Protein AF-A0A7S0MQK5-F1 (afdb_monomer_lite)

Structure (mmCIF, N/CA/C/O backbone):
data_AF-A0A7S0MQK5-F1
#
_entry.id   AF-A0A7S0MQK5-F1
#
loop_
_atom_site.group_PDB
_atom_site.id
_atom_site.type_symbol
_atom_site.label_atom_id
_atom_site.label_alt_id
_atom_site.label_comp_id
_atom_site.label_asym_id
_atom_site.label_entity_id
_atom_site.label_seq_id
_atom_site.pdbx_PDB_ins_code
_atom_site.Cartn_x
_atom_site.Cartn_y
_atom_site.Cartn_z
_atom_site.occupancy
_atom_site.B_iso_or_equiv
_atom_site.auth_seq_id
_atom_site.auth_comp_id
_atom_site.auth_asym_id
_atom_site.auth_atom_id
_atom_site.pdbx_PDB_model_num
ATOM 1 N N . SER A 1 1 ? 28.964 -24.225 57.075 1.00 46.66 1 SER A N 1
ATOM 2 C CA . SER A 1 1 ? 28.248 -25.167 56.198 1.00 46.66 1 SER A CA 1
ATOM 3 C C . SER A 1 1 ? 26.760 -24.890 56.214 1.00 46.66 1 SER A C 1
ATOM 5 O O . SER A 1 1 ? 26.153 -25.076 57.257 1.00 46.66 1 SER A O 1
ATOM 7 N N . LYS A 1 2 ? 26.201 -24.415 55.094 1.00 41.41 2 LYS A N 1
ATOM 8 C CA . LYS A 1 2 ? 24.784 -24.536 54.704 1.00 41.41 2 LYS A CA 1
ATOM 9 C C . LYS A 1 2 ? 24.741 -24.440 53.175 1.00 41.41 2 LYS A C 1
ATOM 11 O O . LYS A 1 2 ? 25.172 -23.437 52.610 1.00 41.41 2 LYS A O 1
ATOM 16 N N . GLU A 1 3 ? 24.344 -25.536 52.544 1.00 40.69 3 GLU A N 1
ATOM 17 C CA . GLU A 1 3 ? 24.319 -25.756 51.097 1.00 40.69 3 GLU A CA 1
ATOM 18 C C . GLU A 1 3 ? 23.084 -25.115 50.445 1.00 40.69 3 GLU A C 1
ATOM 20 O O . GLU A 1 3 ? 22.034 -24.975 51.072 1.00 40.69 3 GLU A O 1
ATOM 25 N N . ARG A 1 4 ? 23.220 -24.734 49.169 1.00 43.34 4 ARG A N 1
ATOM 26 C CA . ARG A 1 4 ? 22.110 -24.401 48.259 1.00 43.34 4 ARG A CA 1
ATOM 27 C C . ARG A 1 4 ? 21.705 -25.659 47.481 1.00 43.34 4 ARG A C 1
ATOM 29 O O . ARG A 1 4 ? 22.613 -26.405 47.116 1.00 43.34 4 ARG A O 1
ATOM 36 N N . PRO A 1 5 ? 20.441 -25.816 47.056 1.00 49.19 5 PRO A N 1
ATOM 37 C CA . PRO A 1 5 ? 20.113 -26.691 45.940 1.00 49.19 5 PRO A CA 1
ATOM 38 C C . PRO A 1 5 ? 19.960 -25.926 44.611 1.00 49.19 5 PRO A C 1
ATOM 40 O O . PRO A 1 5 ? 19.501 -24.782 44.570 1.00 49.19 5 PRO A O 1
ATOM 43 N N . LYS A 1 6 ? 20.385 -26.600 43.533 1.00 43.59 6 LYS A N 1
ATOM 44 C CA . LYS A 1 6 ? 20.154 -26.308 42.104 1.00 43.59 6 LYS A CA 1
ATOM 45 C C . LYS A 1 6 ? 18.815 -26.922 41.642 1.00 43.59 6 LYS A C 1
ATOM 47 O O . LYS A 1 6 ? 18.284 -27.784 42.332 1.00 43.59 6 LYS A O 1
ATOM 52 N N . GLY A 1 7 ? 18.289 -26.438 40.512 1.00 42.03 7 GLY A N 1
ATOM 53 C CA . GLY A 1 7 ? 16.926 -26.692 40.015 1.00 42.03 7 GLY A CA 1
ATOM 54 C C . GLY A 1 7 ? 16.725 -27.855 39.035 1.00 42.03 7 GLY A C 1
ATOM 55 O O . GLY A 1 7 ? 17.621 -28.667 38.865 1.00 42.03 7 GLY A O 1
ATOM 56 N N . ASP A 1 8 ? 15.520 -27.874 38.449 1.00 34.38 8 ASP A N 1
ATOM 57 C CA . ASP A 1 8 ? 14.980 -28.559 37.246 1.00 34.38 8 ASP A CA 1
ATOM 58 C C . ASP A 1 8 ? 13.451 -28.267 37.267 1.00 34.38 8 ASP A C 1
ATOM 60 O O . ASP A 1 8 ? 12.915 -28.002 38.340 1.00 34.38 8 ASP A O 1
ATOM 64 N N . GLY A 1 9 ? 12.615 -28.211 36.227 1.00 33.03 9 GLY A N 1
ATOM 65 C CA . GLY A 1 9 ? 12.637 -28.611 34.823 1.00 33.03 9 GLY A CA 1
ATOM 66 C C . GLY A 1 9 ? 11.177 -28.953 34.428 1.00 33.03 9 GLY A C 1
ATOM 67 O O . GLY A 1 9 ? 10.468 -29.564 35.217 1.00 33.03 9 GLY A O 1
ATOM 68 N N . GLY A 1 10 ? 10.715 -28.542 33.238 1.00 33.75 10 GLY A N 1
ATOM 69 C CA . GLY A 1 10 ? 9.629 -29.201 32.480 1.00 33.75 10 GLY A CA 1
ATOM 70 C C . GLY A 1 10 ? 8.169 -29.087 32.961 1.00 33.75 10 GLY A C 1
ATOM 71 O O . GLY A 1 10 ? 7.669 -29.953 33.667 1.00 33.75 10 GLY A O 1
ATOM 72 N N . GLY A 1 11 ? 7.426 -28.107 32.435 1.00 32.97 11 GLY A N 1
ATOM 73 C CA . GLY A 1 11 ? 5.955 -28.063 32.468 1.00 32.97 11 GLY A CA 1
ATOM 74 C C . GLY A 1 11 ? 5.340 -28.375 31.101 1.00 32.97 11 GLY A C 1
ATOM 75 O O . GLY A 1 11 ? 4.683 -27.520 30.516 1.00 32.97 11 GLY A O 1
ATOM 76 N N . GLY A 1 12 ? 5.607 -29.565 30.555 1.00 34.47 12 GLY A N 1
ATOM 77 C CA . GLY A 1 12 ? 4.928 -30.079 29.363 1.00 34.47 12 GLY A CA 1
ATOM 78 C C . GLY A 1 12 ? 3.585 -30.690 29.758 1.00 34.47 12 GLY A C 1
ATOM 79 O O . GLY A 1 12 ? 3.540 -31.807 30.266 1.00 34.47 12 GLY A O 1
ATOM 80 N N . GLY A 1 13 ? 2.499 -29.943 29.566 1.00 37.59 13 GLY A N 1
ATOM 81 C CA . GLY A 1 13 ? 1.138 -30.441 29.757 1.00 37.59 13 GLY A CA 1
ATOM 82 C C . GLY A 1 13 ? 0.794 -31.482 28.694 1.00 37.59 13 GLY A C 1
ATOM 83 O O . GLY A 1 13 ? 0.662 -31.156 27.518 1.00 37.59 13 GLY A O 1
ATOM 84 N N . LEU A 1 14 ? 0.683 -32.731 29.136 1.00 44.59 14 LEU A N 1
ATOM 85 C CA . LEU A 1 14 ? 0.258 -33.906 28.382 1.00 44.59 14 LEU A CA 1
ATOM 86 C C . LEU A 1 14 ? -1.119 -33.686 27.731 1.00 44.59 14 LEU A C 1
ATOM 88 O O . LEU A 1 14 ? -2.109 -33.474 28.431 1.00 44.59 14 LEU A O 1
ATOM 92 N N . LEU A 1 15 ? -1.195 -33.817 26.404 1.00 47.53 15 LEU A N 1
ATOM 93 C CA . LEU A 1 15 ? -2.442 -34.208 25.744 1.00 47.53 15 LEU A CA 1
ATOM 94 C C . LEU A 1 15 ? -2.774 -35.627 26.215 1.00 47.53 15 LEU A C 1
ATOM 96 O O . LEU A 1 15 ? -1.922 -36.516 26.184 1.00 47.53 15 LEU A O 1
ATOM 100 N N . THR A 1 16 ? -3.988 -35.830 26.715 1.00 59.47 16 THR A N 1
ATOM 101 C CA . THR A 1 16 ? -4.416 -37.127 27.240 1.00 59.47 16 THR A CA 1
ATOM 102 C C . THR A 1 16 ? -4.505 -38.155 26.109 1.00 59.47 16 THR A C 1
ATOM 104 O O . THR A 1 16 ? -4.850 -37.818 24.976 1.00 59.47 16 THR A O 1
ATOM 107 N N . GLU A 1 17 ? -4.236 -39.432 26.405 1.00 49.12 17 GLU A N 1
ATOM 108 C CA . GLU A 1 17 ? -4.332 -40.536 25.428 1.00 49.12 17 GLU A CA 1
ATOM 109 C C . GLU A 1 17 ? -5.699 -40.612 24.718 1.00 49.12 17 GLU A C 1
ATOM 111 O O . GLU A 1 17 ? -5.798 -41.136 23.610 1.00 49.12 17 GLU A O 1
ATOM 116 N N . ALA A 1 18 ? -6.750 -40.048 25.323 1.00 49.47 18 ALA A N 1
ATOM 117 C CA . ALA A 1 18 ? -8.073 -39.927 24.721 1.00 49.47 18 ALA A CA 1
ATOM 118 C C . ALA A 1 18 ? -8.103 -38.959 23.520 1.00 49.47 18 ALA A C 1
ATOM 120 O O . ALA A 1 18 ? -8.745 -39.265 22.521 1.00 49.47 18 ALA A O 1
ATOM 121 N N . MET A 1 19 ? -7.367 -37.842 23.571 1.00 49.94 19 MET A N 1
ATOM 122 C CA . ME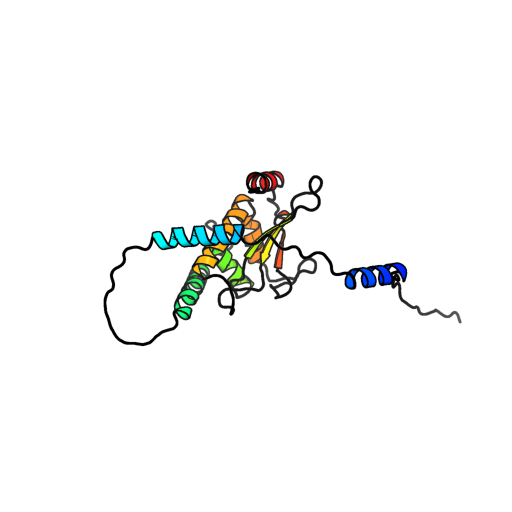T A 1 19 ? -7.279 -36.873 22.466 1.00 49.94 19 MET A CA 1
ATOM 123 C C . MET A 1 19 ? -6.434 -37.398 21.299 1.00 49.94 19 MET A C 1
ATOM 125 O O . MET A 1 19 ? -6.776 -37.173 20.142 1.00 49.94 19 MET A O 1
ATOM 129 N N . LEU A 1 20 ? -5.366 -38.150 21.588 1.00 50.84 20 LEU A N 1
ATOM 130 C CA . LEU A 1 20 ? -4.533 -38.775 20.553 1.00 50.84 20 LEU A CA 1
ATOM 131 C C . LEU A 1 20 ? -5.278 -39.882 19.794 1.00 50.84 20 LEU A C 1
ATOM 133 O O . LEU A 1 20 ? -5.103 -40.008 18.584 1.00 50.84 20 LEU A O 1
ATOM 137 N N . LYS A 1 21 ? -6.159 -40.634 20.468 1.00 53.31 21 LYS A N 1
ATOM 138 C CA . LYS A 1 21 ? -7.042 -41.602 19.797 1.00 53.31 21 LYS A CA 1
ATOM 139 C C . LYS A 1 21 ? -8.111 -40.936 18.932 1.00 53.31 21 LYS A C 1
ATOM 141 O O . LYS A 1 21 ? -8.408 -41.459 17.867 1.00 53.31 21 LYS A O 1
ATOM 146 N N . GLN A 1 22 ? -8.636 -39.785 19.350 1.00 50.91 22 GLN A N 1
ATOM 147 C CA . GLN A 1 22 ? -9.683 -39.074 18.614 1.00 50.91 22 GLN A CA 1
ATOM 148 C C . GLN A 1 22 ? -9.160 -38.481 17.293 1.00 50.91 22 GLN A C 1
ATOM 150 O O . GLN A 1 22 ? -9.813 -38.610 16.263 1.00 50.91 22 GLN A O 1
ATOM 155 N N . ILE A 1 23 ? -7.932 -37.948 17.292 1.00 52.28 23 ILE A N 1
ATOM 156 C CA . ILE A 1 23 ? -7.267 -37.441 16.077 1.00 52.28 23 ILE A CA 1
ATOM 157 C C . ILE A 1 23 ? -6.925 -38.591 15.110 1.00 52.28 23 ILE A C 1
ATOM 159 O O . ILE A 1 23 ? -7.125 -38.471 13.905 1.00 52.28 23 ILE A O 1
ATOM 163 N N . GLN A 1 24 ? -6.479 -39.742 15.626 1.00 51.97 24 GLN A N 1
ATOM 164 C CA . GLN A 1 24 ? -6.177 -40.914 14.791 1.00 51.97 24 GLN A CA 1
ATOM 165 C C . GLN A 1 24 ? -7.430 -41.610 14.224 1.00 51.97 24 GLN A C 1
ATOM 167 O O . GLN A 1 24 ? -7.336 -42.295 13.204 1.00 51.97 24 GLN A O 1
ATOM 172 N N . GLU A 1 25 ? -8.601 -41.450 14.850 1.00 48.50 25 GLU A N 1
ATOM 173 C CA . GLU A 1 25 ? -9.881 -41.932 14.307 1.00 48.50 25 GLU A CA 1
ATOM 174 C C . GLU A 1 25 ? -10.467 -40.990 13.242 1.00 48.50 25 GLU A C 1
ATOM 176 O O . GLU A 1 25 ? -11.032 -41.478 12.261 1.00 48.50 25 GLU A O 1
ATOM 181 N N . GLU A 1 26 ? -10.273 -39.673 13.37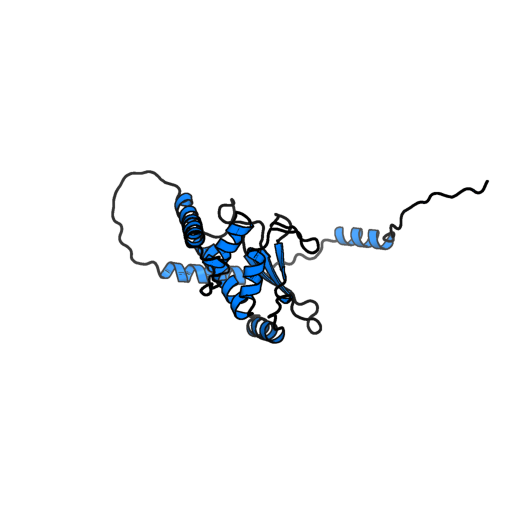1 1.00 47.25 26 GLU A N 1
ATOM 182 C CA . GLU A 1 26 ? -10.694 -38.685 12.364 1.00 47.25 26 GLU A CA 1
ATOM 183 C C . GLU A 1 26 ? -9.853 -38.751 11.077 1.00 47.25 26 GLU A C 1
ATOM 185 O O . GLU A 1 26 ? -10.400 -38.619 9.984 1.00 47.25 26 GLU A O 1
ATOM 190 N N . GLU A 1 27 ? -8.554 -39.059 11.159 1.00 50.03 27 GLU A N 1
ATOM 191 C CA . GLU A 1 27 ? -7.708 -39.244 9.965 1.00 50.03 27 GLU A CA 1
ATOM 192 C C . GLU A 1 27 ? -7.996 -40.553 9.205 1.00 50.03 27 GLU A C 1
ATOM 194 O O . GLU A 1 27 ? -7.655 -40.686 8.027 1.00 50.03 27 GLU A O 1
ATOM 199 N N . ARG A 1 28 ? -8.645 -41.530 9.852 1.00 44.34 28 ARG A N 1
ATOM 200 C CA . ARG A 1 28 ? -8.942 -42.842 9.255 1.00 44.34 28 ARG A CA 1
ATOM 201 C C . ARG A 1 28 ? -10.304 -42.895 8.553 1.00 44.34 28 ARG A C 1
ATOM 203 O O . ARG A 1 28 ? -10.487 -43.724 7.662 1.00 44.34 28 ARG A O 1
ATOM 210 N N . ASN A 1 29 ? -11.230 -42.006 8.907 1.00 45.88 29 ASN A N 1
ATOM 211 C CA . ASN A 1 29 ? -12.543 -41.881 8.275 1.00 45.88 29 ASN A CA 1
ATOM 212 C C . ASN A 1 29 ? -12.611 -40.564 7.496 1.00 45.88 29 ASN A C 1
ATOM 214 O O . ASN A 1 29 ? -13.093 -39.563 8.014 1.00 45.88 29 ASN A O 1
ATOM 218 N N . GLY A 1 30 ? -12.100 -40.594 6.259 1.00 46.09 30 GLY A N 1
ATOM 219 C CA . GLY A 1 30 ? -11.975 -39.454 5.345 1.00 46.09 30 GLY A CA 1
ATOM 220 C C . GLY A 1 30 ? -13.050 -38.375 5.507 1.00 46.09 30 GLY A C 1
ATOM 221 O O . GLY A 1 30 ? -14.239 -38.626 5.304 1.00 46.09 30 GLY A O 1
ATOM 222 N N . GLY A 1 31 ? -12.595 -37.173 5.871 1.00 37.00 31 GLY A N 1
ATOM 223 C CA . GLY A 1 31 ? -13.428 -35.982 5.994 1.00 37.00 31 GLY A CA 1
ATOM 224 C C . GLY A 1 31 ? -14.114 -35.594 4.675 1.00 37.00 31 GLY A C 1
ATOM 225 O O . GLY A 1 31 ? -13.697 -36.028 3.597 1.00 37.00 31 GLY A O 1
ATOM 226 N N . PRO A 1 32 ? -15.186 -34.787 4.747 1.00 33.50 32 PRO A N 1
ATOM 227 C CA . PRO A 1 32 ? -16.053 -34.526 3.610 1.00 33.50 32 PRO A CA 1
ATOM 228 C C . PRO A 1 32 ? -15.330 -33.699 2.545 1.00 33.50 32 PRO A C 1
ATOM 230 O O . PRO A 1 32 ? -14.803 -32.620 2.815 1.00 33.50 32 PRO A O 1
ATOM 233 N N . VAL A 1 33 ? -15.352 -34.211 1.315 1.00 38.66 33 VAL A N 1
ATOM 234 C CA . VAL A 1 33 ? -15.006 -33.475 0.099 1.00 38.66 33 VAL A CA 1
ATOM 235 C C . VAL A 1 33 ? -16.015 -32.335 -0.059 1.00 38.66 33 VAL A C 1
ATOM 237 O O . VAL A 1 33 ? -17.203 -32.581 -0.259 1.00 38.66 33 VAL A O 1
ATOM 240 N N . VAL A 1 34 ? -15.555 -31.089 0.058 1.00 37.72 34 VAL A N 1
ATOM 241 C CA . VAL A 1 34 ? -16.344 -29.902 -0.290 1.00 37.72 34 VAL A CA 1
ATOM 242 C C . VAL A 1 34 ? -16.007 -29.544 -1.736 1.00 37.72 34 VAL A C 1
ATOM 244 O O . VAL A 1 34 ? -15.096 -28.766 -2.001 1.00 37.72 34 VAL A O 1
ATOM 247 N N . GLU A 1 35 ? -16.712 -30.168 -2.677 1.00 40.69 35 GLU A N 1
ATOM 248 C CA . GLU A 1 35 ? -16.786 -29.712 -4.067 1.00 40.69 35 G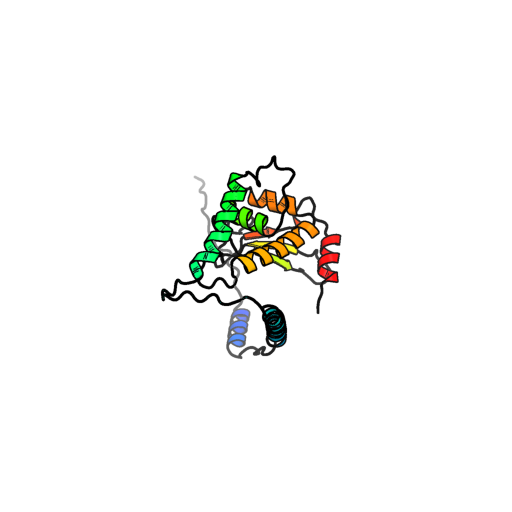LU A CA 1
ATOM 249 C C . GLU A 1 35 ? -17.887 -28.650 -4.190 1.00 40.69 35 GLU A C 1
ATOM 251 O O . GLU A 1 35 ? -19.014 -28.863 -3.740 1.00 40.69 35 GLU A O 1
ATOM 256 N N . GLY A 1 36 ? -17.566 -27.520 -4.825 1.00 41.59 36 GLY A N 1
ATOM 257 C CA . GLY A 1 36 ? -18.555 -26.546 -5.300 1.00 41.59 36 GLY A CA 1
ATOM 258 C C . GLY A 1 36 ? -18.380 -25.137 -4.736 1.00 41.59 36 GLY A C 1
ATOM 259 O O . GLY A 1 36 ? -19.104 -24.731 -3.831 1.00 41.59 36 GLY A O 1
ATOM 260 N N . GLY A 1 37 ? -17.450 -24.364 -5.302 1.00 38.47 37 GLY A N 1
ATOM 261 C CA . GLY A 1 37 ? -17.270 -22.954 -4.938 1.00 38.47 37 GLY A CA 1
ATOM 262 C C . GLY A 1 37 ? -16.445 -22.108 -5.909 1.00 38.47 37 GLY A C 1
ATOM 263 O O . GLY A 1 37 ? -15.971 -21.060 -5.494 1.00 38.47 37 GLY A O 1
ATOM 264 N N . ASP A 1 38 ? -16.253 -22.537 -7.162 1.00 54.12 38 ASP A N 1
ATOM 265 C CA . ASP A 1 38 ? -15.269 -21.902 -8.063 1.00 54.12 38 ASP A CA 1
ATOM 266 C C . ASP A 1 38 ? -15.867 -21.406 -9.400 1.00 54.12 38 ASP A C 1
ATOM 268 O O . ASP A 1 38 ? -15.390 -20.443 -9.990 1.00 54.12 38 ASP A O 1
ATOM 272 N N . GLU A 1 39 ? -16.988 -21.969 -9.862 1.00 45.66 39 GLU A N 1
ATOM 273 C CA . GLU A 1 39 ? -17.486 -21.685 -11.220 1.00 45.66 39 GLU A CA 1
ATOM 274 C C . GLU A 1 39 ? -18.076 -20.275 -11.384 1.00 45.66 39 GLU A C 1
ATOM 276 O O . GLU A 1 39 ? -17.856 -19.639 -12.408 1.00 45.66 39 GLU A O 1
ATOM 281 N N . ARG A 1 40 ? -18.746 -19.714 -10.364 1.00 43.84 40 ARG A N 1
ATOM 282 C CA . ARG A 1 40 ? -19.345 -18.365 -10.472 1.00 43.84 40 ARG A CA 1
ATOM 283 C C . ARG A 1 40 ? -18.321 -17.235 -10.423 1.00 43.84 40 ARG A C 1
ATOM 285 O O . ARG A 1 40 ? -18.520 -16.208 -11.067 1.00 43.84 40 ARG A O 1
ATOM 292 N N . GLN A 1 41 ? -17.243 -17.402 -9.654 1.00 43.34 41 GLN A N 1
ATOM 293 C CA . GLN A 1 41 ? -16.172 -16.403 -9.597 1.00 43.34 41 GLN A CA 1
ATOM 294 C C . GLN A 1 41 ? -15.300 -16.471 -10.856 1.00 43.34 41 GLN A C 1
ATOM 296 O O . GLN A 1 41 ? -14.908 -15.428 -11.379 1.00 43.34 41 GLN A O 1
ATOM 301 N N . GLN A 1 42 ? -15.098 -17.672 -11.408 1.00 47.12 42 GLN A N 1
ATOM 302 C CA . GLN A 1 42 ? -14.442 -17.852 -12.702 1.00 47.12 42 GLN A CA 1
ATOM 303 C C . GLN A 1 42 ? -15.299 -17.342 -13.872 1.00 47.12 42 GLN A C 1
ATOM 305 O O . GLN A 1 42 ? -14.761 -16.681 -14.756 1.00 47.12 42 GLN A O 1
ATOM 310 N N . GLU A 1 43 ? -16.622 -17.543 -13.863 1.00 43.47 43 GLU A N 1
ATOM 311 C CA . GLU A 1 43 ? -17.530 -16.982 -14.879 1.00 43.47 43 GLU A CA 1
ATOM 312 C C . GLU A 1 43 ? -17.576 -15.451 -14.843 1.00 43.47 43 GLU A C 1
ATOM 314 O O . GLU A 1 43 ? -17.591 -14.817 -15.897 1.00 43.47 43 GLU A O 1
ATOM 319 N N . LEU A 1 44 ? -17.554 -14.834 -13.656 1.00 47.06 44 LEU A N 1
ATOM 320 C CA . LEU A 1 44 ? -17.499 -13.374 -13.521 1.00 47.06 44 LEU A CA 1
ATOM 321 C C . LEU A 1 44 ? -16.179 -12.803 -14.054 1.00 47.06 44 LEU A C 1
ATOM 323 O O . LEU A 1 44 ? -16.201 -11.812 -14.786 1.00 47.06 44 LEU A O 1
ATOM 327 N N . ALA A 1 45 ? -15.053 -13.462 -13.764 1.00 47.94 45 ALA A N 1
ATOM 328 C CA . ALA A 1 45 ? -13.748 -13.086 -14.304 1.00 47.94 45 ALA A CA 1
ATOM 329 C C . ALA A 1 45 ? -13.680 -13.273 -15.833 1.00 47.94 45 ALA A C 1
ATOM 331 O O . ALA A 1 45 ? -13.199 -12.393 -16.546 1.00 47.94 45 ALA A O 1
ATOM 332 N N . GLN A 1 46 ? -14.232 -14.367 -16.369 1.00 45.25 46 GLN A N 1
ATOM 333 C CA . GLN A 1 46 ? -14.262 -14.626 -17.815 1.00 45.25 46 GLN A CA 1
ATOM 334 C C . GLN A 1 46 ? -15.222 -13.686 -18.565 1.00 45.25 46 GLN A C 1
ATOM 336 O O . GLN A 1 46 ? -14.880 -13.183 -19.635 1.00 45.25 46 GLN A O 1
ATOM 341 N N . SER A 1 47 ? -16.390 -13.382 -17.990 1.00 43.31 47 SER A N 1
ATOM 342 C CA . SER A 1 47 ? -17.352 -12.409 -18.529 1.00 43.31 47 SER A CA 1
ATOM 343 C C . SER A 1 47 ? -16.782 -10.987 -18.536 1.00 43.31 47 SER A C 1
ATOM 345 O O . SER A 1 47 ? -17.120 -10.201 -19.420 1.00 43.31 47 SER A O 1
ATOM 347 N N . PHE A 1 48 ? -15.944 -10.628 -17.561 1.00 44.12 48 PHE A N 1
ATOM 348 C CA . PHE A 1 48 ? -15.258 -9.337 -17.542 1.00 44.12 48 PHE A CA 1
ATOM 349 C C . PHE A 1 48 ? -14.188 -9.271 -18.647 1.00 44.12 48 PHE A C 1
ATOM 351 O O . PHE A 1 48 ? -14.217 -8.349 -19.460 1.00 44.12 48 PHE A O 1
ATOM 358 N N . MET A 1 49 ? -13.356 -10.312 -18.786 1.00 40.47 49 MET A N 1
ATOM 359 C CA . MET A 1 49 ? -12.325 -10.405 -19.835 1.00 40.47 49 MET A CA 1
ATOM 360 C C . MET A 1 49 ? -12.900 -10.388 -21.264 1.00 40.47 49 MET A C 1
ATOM 362 O O . MET A 1 49 ? -12.326 -9.771 -22.159 1.00 40.47 49 MET A O 1
ATOM 366 N N . GLN A 1 50 ? -14.062 -11.009 -21.499 1.00 43.28 50 GLN A N 1
ATOM 367 C CA . GLN A 1 50 ? -14.713 -10.982 -22.817 1.00 43.28 50 GLN A CA 1
ATOM 368 C C . GLN A 1 50 ? -15.296 -9.611 -23.189 1.00 43.28 50 GLN A C 1
ATOM 370 O O . GLN A 1 50 ? -15.402 -9.307 -24.375 1.00 43.28 50 GLN A O 1
ATOM 375 N N . ARG A 1 51 ? -15.663 -8.774 -22.207 1.00 42.03 51 ARG A N 1
ATOM 376 C CA . ARG A 1 51 ? -16.168 -7.414 -22.468 1.00 42.03 51 ARG A CA 1
ATOM 377 C C . ARG A 1 51 ? -15.047 -6.421 -22.759 1.00 42.03 51 ARG A C 1
ATOM 379 O O . ARG A 1 51 ? -15.273 -5.498 -23.530 1.00 42.03 51 ARG A O 1
ATOM 386 N N . VAL A 1 52 ? -13.862 -6.629 -22.185 1.00 41.91 52 VAL A N 1
ATOM 387 C CA . VAL A 1 52 ? -12.682 -5.778 -22.414 1.00 41.91 52 VAL A CA 1
ATOM 388 C C . VAL A 1 52 ? -12.075 -6.042 -23.797 1.00 41.91 52 VAL A C 1
ATOM 390 O O . VAL A 1 52 ? -11.848 -5.102 -24.548 1.00 41.91 52 VAL A O 1
ATOM 393 N N . ASN A 1 53 ? -11.968 -7.309 -24.216 1.00 41.00 53 ASN A N 1
ATOM 394 C CA . ASN A 1 53 ? -11.477 -7.662 -25.559 1.00 41.00 53 ASN A CA 1
ATOM 395 C C . ASN A 1 53 ? -12.369 -7.166 -26.717 1.00 41.00 53 ASN A C 1
ATOM 397 O O . ASN A 1 53 ? -11.939 -7.178 -27.866 1.00 41.00 53 ASN A O 1
ATOM 401 N N . ALA A 1 54 ? -13.616 -6.764 -26.448 1.00 39.97 54 ALA A N 1
ATOM 402 C CA . ALA A 1 54 ? -14.536 -6.253 -27.465 1.00 39.97 54 ALA A CA 1
ATOM 403 C C . ALA A 1 54 ? -14.369 -4.743 -27.748 1.00 39.97 54 ALA A C 1
ATOM 405 O O . ALA A 1 54 ? -15.091 -4.218 -28.595 1.00 39.97 54 ALA A O 1
ATOM 406 N N . LEU A 1 55 ? -13.457 -4.052 -27.049 1.00 40.81 55 LEU A N 1
ATOM 407 C CA . LEU A 1 55 ? -13.226 -2.607 -27.190 1.00 40.81 55 LEU A CA 1
ATOM 408 C C . LEU A 1 55 ? -11.924 -2.237 -27.928 1.00 40.81 55 LEU A C 1
ATOM 410 O O . LEU A 1 55 ? -11.793 -1.083 -28.322 1.00 40.81 55 LEU A O 1
ATOM 414 N N . ASP A 1 56 ? -11.038 -3.195 -28.222 1.00 39.38 56 ASP A N 1
ATOM 415 C CA . ASP A 1 56 ? -9.772 -2.966 -28.950 1.00 39.38 56 ASP A CA 1
ATOM 416 C C . ASP A 1 56 ? -9.890 -3.280 -30.452 1.00 39.38 56 ASP A C 1
ATOM 418 O O . ASP A 1 56 ? -9.136 -4.065 -31.030 1.00 39.38 56 ASP A O 1
ATOM 422 N N . GLY A 1 57 ? -10.889 -2.682 -31.099 1.00 43.25 57 GLY A N 1
ATOM 423 C CA . GLY A 1 57 ? -11.072 -2.748 -32.546 1.00 43.25 57 GLY A CA 1
ATOM 424 C C . GLY A 1 57 ? -10.803 -1.405 -33.207 1.00 43.25 57 GLY A C 1
ATOM 425 O O . GLY A 1 57 ? -11.764 -0.702 -33.489 1.00 43.25 57 GLY A O 1
ATOM 426 N N . ASP A 1 58 ? -9.527 -1.060 -33.403 1.00 41.56 58 ASP A N 1
ATOM 427 C CA . ASP A 1 58 ? -8.986 -0.340 -34.574 1.00 41.56 58 ASP A CA 1
ATOM 428 C C . ASP A 1 58 ? -7.620 0.270 -34.232 1.00 41.56 58 ASP A C 1
ATOM 430 O O . ASP A 1 58 ? -7.564 1.407 -33.782 1.00 41.56 58 ASP A O 1
ATOM 434 N N . GLU A 1 59 ? -6.516 -0.425 -34.528 1.00 39.22 59 GLU A N 1
ATOM 435 C CA . GLU A 1 59 ? -5.262 0.256 -34.880 1.00 39.22 59 GLU A CA 1
ATOM 436 C C . GLU A 1 59 ? -4.548 -0.485 -36.020 1.00 39.22 59 GLU A C 1
ATOM 438 O O . GLU A 1 59 ? -4.449 -1.712 -36.051 1.00 39.22 59 GLU A O 1
ATOM 443 N N . MET A 1 60 ? -4.136 0.306 -37.013 1.00 40.19 60 MET A N 1
ATOM 444 C CA . MET A 1 60 ? -3.626 -0.096 -38.322 1.00 40.19 60 MET A CA 1
ATOM 445 C C . MET A 1 60 ? -2.289 -0.846 -38.237 1.00 40.19 60 MET A C 1
ATOM 447 O O . MET A 1 60 ? -1.354 -0.390 -37.582 1.00 40.19 60 MET A O 1
ATOM 451 N N . GLU A 1 61 ? -2.164 -1.944 -38.989 1.00 37.50 61 GLU A N 1
ATOM 452 C CA . GLU A 1 61 ? -0.875 -2.590 -39.253 1.00 37.50 61 GLU A CA 1
ATOM 453 C C . GLU A 1 61 ? -0.027 -1.729 -40.206 1.00 37.50 61 GLU A C 1
ATOM 455 O O . GLU A 1 61 ? -0.373 -1.563 -41.378 1.00 37.50 61 GLU A O 1
ATOM 460 N N . GLU A 1 62 ? 1.119 -1.231 -39.732 1.00 36.59 62 GLU A N 1
ATOM 461 C CA . GLU A 1 62 ? 2.240 -0.888 -40.612 1.00 36.59 62 GLU A CA 1
ATOM 462 C C . GLU A 1 62 ? 3.223 -2.062 -40.681 1.00 36.59 62 GLU A C 1
ATOM 464 O O . GLU A 1 62 ? 3.864 -2.458 -39.705 1.00 36.59 62 GLU A O 1
ATOM 469 N N . ASP A 1 63 ? 3.311 -2.617 -41.886 1.00 37.19 63 ASP A N 1
ATOM 470 C CA . ASP A 1 63 ? 4.177 -3.717 -42.280 1.00 37.19 63 ASP A CA 1
ATOM 471 C C . ASP A 1 63 ? 5.633 -3.230 -42.395 1.00 37.19 63 ASP A C 1
ATOM 473 O O . ASP A 1 63 ? 6.001 -2.527 -43.339 1.00 37.19 63 ASP A O 1
ATOM 477 N N . VAL A 1 64 ? 6.486 -3.613 -41.439 1.00 40.81 64 VAL A N 1
ATOM 478 C CA . VAL A 1 64 ? 7.944 -3.585 -41.622 1.00 40.81 64 VAL A CA 1
ATOM 479 C C . VAL A 1 64 ? 8.533 -4.914 -41.165 1.00 40.81 64 VAL A C 1
ATOM 481 O O . VAL A 1 64 ? 8.769 -5.171 -39.983 1.00 40.81 64 VAL A O 1
ATOM 484 N N . GLY A 1 65 ? 8.759 -5.778 -42.152 1.00 34.91 65 GLY A N 1
ATOM 485 C CA . GLY A 1 65 ? 9.349 -7.096 -41.995 1.00 34.91 65 GLY A CA 1
ATOM 486 C C . GLY A 1 65 ? 10.745 -7.109 -41.361 1.00 34.91 65 GLY A C 1
ATOM 487 O O . GLY A 1 65 ? 11.553 -6.197 -41.517 1.00 34.91 65 GLY A O 1
ATOM 488 N N . GLY A 1 66 ? 11.051 -8.227 -40.700 1.00 32.50 66 GLY A N 1
ATOM 489 C CA . GLY A 1 66 ? 12.399 -8.550 -40.228 1.00 32.50 66 GLY A CA 1
ATOM 490 C C . GLY A 1 66 ? 12.388 -9.260 -38.880 1.00 32.50 66 GLY A C 1
ATOM 491 O O . GLY A 1 66 ? 12.426 -8.631 -37.830 1.00 32.50 66 GLY A O 1
ATOM 492 N N . GLY A 1 67 ? 12.323 -10.591 -38.907 1.00 41.91 67 GLY A N 1
ATOM 493 C CA . GLY A 1 67 ? 12.158 -11.426 -37.721 1.00 41.91 67 GLY A CA 1
ATOM 494 C C . GLY A 1 67 ? 13.292 -11.318 -36.699 1.00 41.91 67 GLY A C 1
ATOM 495 O O . GLY A 1 67 ? 14.388 -11.822 -36.920 1.00 41.91 67 GLY A O 1
ATOM 496 N N . VAL A 1 68 ? 12.957 -10.794 -35.521 1.00 33.28 68 VAL A N 1
ATOM 497 C CA . VAL A 1 68 ? 13.524 -11.182 -34.224 1.00 33.28 68 VAL A CA 1
ATOM 498 C C . VAL A 1 68 ? 12.353 -11.200 -33.243 1.00 33.28 68 VAL A C 1
ATOM 500 O O . VAL A 1 68 ? 11.774 -10.158 -32.949 1.00 33.28 68 VAL A O 1
ATOM 503 N N . LYS A 1 69 ? 11.969 -12.378 -32.731 1.00 40.38 69 LYS A N 1
ATOM 504 C CA . LYS A 1 69 ? 10.990 -12.477 -31.635 1.00 40.38 69 LYS A CA 1
ATOM 505 C C . LYS A 1 69 ? 11.666 -12.014 -30.343 1.00 40.38 69 LYS A C 1
ATOM 507 O O . LYS A 1 69 ? 12.142 -12.826 -29.554 1.00 40.38 69 LYS A O 1
ATOM 512 N N . VAL A 1 70 ? 11.765 -10.700 -30.166 1.00 39.62 70 VAL A N 1
ATOM 513 C CA . VAL A 1 70 ? 12.146 -10.086 -28.894 1.00 39.62 70 VAL A CA 1
ATOM 514 C C . VAL A 1 70 ? 11.011 -10.367 -27.918 1.00 39.62 70 VAL A C 1
ATOM 516 O O . VAL A 1 70 ? 9.886 -9.920 -28.114 1.00 39.62 70 VAL A O 1
ATOM 519 N N . SER A 1 71 ? 11.313 -11.167 -26.897 1.00 38.41 71 SER A N 1
ATOM 520 C CA . SER A 1 71 ? 10.435 -11.420 -25.758 1.00 38.41 71 SER A CA 1
ATOM 521 C C . SER A 1 71 ? 9.892 -10.090 -25.231 1.00 38.41 71 SER A C 1
ATOM 523 O O . SER A 1 71 ? 10.650 -9.257 -24.740 1.00 38.41 71 SER A O 1
ATOM 525 N N . THR A 1 72 ? 8.579 -9.890 -25.315 1.00 39.59 72 THR A N 1
ATOM 526 C CA . THR A 1 72 ? 7.853 -8.713 -24.804 1.00 39.59 72 THR A CA 1
ATOM 527 C C . THR A 1 72 ? 7.988 -8.530 -23.287 1.00 39.59 72 THR A C 1
ATOM 529 O O . THR A 1 72 ? 7.593 -7.502 -22.745 1.00 39.59 72 THR A O 1
ATOM 532 N N . ARG A 1 73 ? 8.627 -9.483 -22.597 1.00 41.31 73 ARG A N 1
ATOM 533 C CA . ARG A 1 73 ? 8.837 -9.495 -21.147 1.00 41.31 73 ARG A CA 1
ATOM 534 C C . ARG A 1 73 ? 9.779 -8.408 -20.624 1.00 41.31 73 ARG A C 1
ATOM 536 O O . ARG A 1 73 ? 9.818 -8.185 -19.423 1.00 41.31 73 ARG A O 1
ATOM 543 N N . THR A 1 74 ? 10.536 -7.747 -21.495 1.00 42.88 74 THR A N 1
ATOM 544 C CA . THR A 1 74 ? 11.531 -6.742 -21.095 1.00 42.88 74 THR A CA 1
ATOM 545 C C . THR A 1 74 ? 11.070 -5.299 -21.287 1.00 42.88 74 THR A C 1
ATOM 547 O O . THR A 1 74 ? 11.860 -4.413 -21.021 1.00 42.88 74 THR A O 1
ATOM 550 N N . LYS A 1 75 ? 9.851 -5.014 -21.766 1.00 40.06 75 LYS A N 1
ATOM 551 C CA . LYS A 1 75 ? 9.399 -3.615 -21.936 1.00 40.06 75 LYS A CA 1
ATOM 552 C C . LYS A 1 75 ? 8.638 -3.078 -20.721 1.00 40.06 75 LYS A C 1
ATOM 554 O O . LYS A 1 75 ? 8.890 -1.952 -20.318 1.00 40.06 75 LYS A O 1
ATOM 559 N N . SER A 1 76 ? 7.779 -3.904 -20.123 1.00 51.72 76 SER A N 1
ATOM 560 C CA . SER A 1 76 ? 6.925 -3.521 -18.987 1.00 51.72 76 SER A CA 1
ATOM 561 C C . SER A 1 76 ? 7.762 -3.223 -17.731 1.00 51.72 76 SER A C 1
ATOM 563 O O . SER A 1 76 ? 7.746 -2.098 -17.254 1.00 51.72 76 SER A O 1
ATOM 565 N N . GLN A 1 77 ? 8.693 -4.114 -17.355 1.00 48.09 77 GLN A N 1
ATOM 566 C CA . GLN A 1 77 ? 9.560 -3.927 -16.176 1.00 48.09 77 GLN A CA 1
ATOM 567 C C . GLN A 1 77 ? 10.458 -2.675 -16.216 1.00 48.09 77 GLN A C 1
ATOM 569 O O . GLN A 1 77 ? 10.956 -2.237 -15.178 1.00 48.09 77 GLN A O 1
ATOM 574 N N . TYR A 1 78 ? 10.685 -2.085 -17.393 1.00 55.53 78 TYR A N 1
ATOM 575 C CA . TYR A 1 78 ? 11.421 -0.824 -17.509 1.00 55.53 78 TYR A CA 1
ATOM 576 C C . TYR A 1 78 ? 10.538 0.402 -17.231 1.00 55.53 78 TYR A C 1
ATOM 578 O O . TYR A 1 78 ? 11.092 1.431 -16.861 1.00 55.53 78 TYR A O 1
ATOM 586 N N . SER A 1 79 ? 9.205 0.316 -17.348 1.00 78.56 79 SER A N 1
ATOM 587 C CA . SER A 1 79 ? 8.308 1.465 -17.150 1.00 78.56 79 SER A CA 1
ATOM 588 C C . SER A 1 79 ? 8.146 1.812 -15.668 1.00 78.56 79 SER A C 1
ATOM 590 O O . SER A 1 79 ? 8.405 2.949 -15.278 1.00 78.56 79 SER A O 1
ATOM 592 N N . ILE A 1 80 ? 7.822 0.829 -14.820 1.00 84.62 80 ILE A N 1
ATOM 593 C CA . ILE A 1 80 ? 7.578 1.071 -13.391 1.00 84.62 80 ILE A CA 1
ATOM 594 C C . ILE A 1 80 ? 8.862 1.444 -12.641 1.00 84.62 80 ILE A C 1
ATOM 596 O O . ILE A 1 80 ? 8.846 2.320 -11.780 1.00 84.62 80 ILE A O 1
ATOM 600 N N . ASN A 1 81 ? 9.998 0.832 -12.999 1.00 84.81 81 ASN A N 1
ATOM 601 C CA . ASN A 1 81 ? 11.296 1.177 -12.415 1.00 84.81 81 ASN A CA 1
ATOM 602 C C . ASN A 1 81 ? 11.731 2.592 -12.813 1.00 84.81 81 ASN A C 1
ATOM 604 O O . ASN A 1 81 ? 12.105 3.367 -11.938 1.00 84.81 81 ASN A O 1
ATOM 608 N N . ALA A 1 82 ? 11.642 2.948 -14.101 1.00 86.50 82 ALA A N 1
ATOM 609 C CA . ALA A 1 82 ? 12.004 4.289 -14.560 1.00 86.50 82 ALA A CA 1
ATOM 610 C C . ALA A 1 82 ? 11.124 5.361 -13.905 1.00 86.50 82 ALA A C 1
ATOM 612 O O . ALA A 1 82 ? 11.633 6.373 -13.426 1.00 86.50 82 ALA A O 1
ATOM 613 N N . ARG A 1 83 ? 9.814 5.103 -13.806 1.00 85.81 83 ARG A N 1
ATOM 614 C CA . ARG A 1 83 ? 8.875 6.009 -13.139 1.00 85.81 83 ARG A CA 1
ATOM 615 C C . ARG A 1 83 ? 9.170 6.152 -11.646 1.00 85.81 83 ARG A C 1
ATOM 617 O O . ARG A 1 83 ? 9.120 7.253 -11.104 1.00 85.81 83 ARG A O 1
ATOM 624 N N . ALA A 1 84 ? 9.517 5.053 -10.977 1.00 88.25 84 ALA A N 1
ATOM 625 C CA . ALA A 1 84 ? 9.924 5.083 -9.578 1.00 88.25 84 ALA A CA 1
ATOM 626 C C . ALA A 1 84 ? 11.190 5.923 -9.367 1.00 88.25 84 ALA A C 1
ATOM 628 O O . ALA A 1 84 ? 11.247 6.723 -8.434 1.00 88.25 84 ALA A O 1
ATOM 629 N N . GLU A 1 85 ? 12.196 5.754 -10.227 1.00 88.50 85 GLU A N 1
ATOM 630 C CA . GLU A 1 85 ? 13.443 6.519 -10.177 1.00 88.50 85 GLU A CA 1
ATOM 631 C C . GLU A 1 85 ? 13.209 8.017 -10.399 1.00 88.50 85 GLU A C 1
ATOM 633 O O . GLU A 1 85 ? 13.779 8.824 -9.666 1.00 88.50 85 GLU A O 1
ATOM 638 N N . GLU A 1 86 ? 12.336 8.385 -11.339 1.00 88.44 86 GLU A N 1
ATOM 639 C CA . GLU A 1 86 ? 11.931 9.771 -11.595 1.00 88.44 86 GLU A CA 1
ATOM 640 C C . GLU A 1 86 ? 11.288 10.407 -10.354 1.00 88.44 86 GLU A C 1
ATOM 642 O O . GLU A 1 86 ? 11.799 11.401 -9.843 1.00 88.44 86 GLU A O 1
ATOM 647 N N . LEU A 1 87 ? 10.254 9.778 -9.782 1.00 87.06 87 LEU A N 1
ATOM 648 C CA . LEU A 1 87 ? 9.572 10.288 -8.583 1.00 87.06 87 LEU A CA 1
ATOM 649 C C . LEU A 1 87 ? 10.511 10.400 -7.368 1.00 87.06 87 LEU A C 1
ATOM 651 O O . LEU A 1 87 ? 10.371 11.290 -6.524 1.00 87.06 87 LEU A O 1
ATOM 655 N N . ILE A 1 88 ? 11.483 9.491 -7.256 1.00 88.12 88 ILE A N 1
ATOM 656 C CA . ILE A 1 88 ? 12.517 9.558 -6.217 1.00 88.12 88 ILE A CA 1
ATOM 657 C C . ILE A 1 88 ? 13.467 10.733 -6.473 1.00 88.12 88 ILE A C 1
ATOM 659 O O . ILE A 1 88 ? 13.790 11.456 -5.529 1.00 88.12 88 ILE A O 1
ATOM 663 N N . ALA A 1 89 ? 13.915 10.922 -7.716 1.00 88.38 89 ALA A N 1
ATOM 664 C CA . ALA A 1 89 ? 14.835 11.989 -8.100 1.00 88.38 89 ALA A CA 1
ATOM 665 C C . ALA A 1 89 ? 14.207 13.383 -7.955 1.00 88.38 89 ALA A C 1
ATOM 667 O O . ALA A 1 89 ? 14.888 14.317 -7.534 1.00 88.38 89 ALA A O 1
ATOM 668 N N . GLU A 1 90 ? 12.909 13.506 -8.229 1.00 88.38 90 GLU A N 1
ATOM 669 C CA . GLU A 1 90 ? 12.119 14.726 -8.027 1.00 88.38 90 GLU A CA 1
ATOM 670 C C . GLU A 1 90 ? 11.880 15.051 -6.544 1.00 88.38 90 GLU A C 1
ATOM 672 O O . GLU A 1 90 ? 11.421 16.140 -6.209 1.00 88.38 90 GLU A O 1
ATOM 677 N N . GLY A 1 91 ? 12.203 14.128 -5.631 1.00 84.56 91 GLY A N 1
ATOM 678 C CA . GLY A 1 91 ? 11.993 14.331 -4.201 1.00 84.56 91 GLY A CA 1
ATOM 679 C C . GLY A 1 91 ? 10.522 14.247 -3.788 1.00 84.56 91 GLY A C 1
ATOM 680 O O . GLY A 1 91 ? 10.171 14.749 -2.722 1.00 84.56 91 GLY A O 1
ATOM 681 N N . TYR A 1 92 ? 9.675 13.571 -4.575 1.00 86.56 92 TYR A N 1
ATOM 682 C CA . TYR A 1 92 ? 8.229 13.487 -4.340 1.00 86.56 92 TYR A CA 1
ATOM 683 C C . TYR A 1 92 ? 7.869 12.919 -2.953 1.00 86.56 92 TYR A C 1
ATOM 685 O O . TYR A 1 92 ? 6.854 13.278 -2.365 1.00 86.56 92 TYR A O 1
ATOM 693 N N . PHE A 1 93 ? 8.735 12.075 -2.385 1.00 85.75 93 PHE A N 1
ATOM 694 C CA . PHE A 1 93 ? 8.567 11.469 -1.056 1.00 85.75 93 PHE A CA 1
ATOM 695 C C . PHE A 1 93 ? 9.362 12.177 0.052 1.00 85.75 93 PHE A C 1
ATOM 697 O O . PHE A 1 93 ? 9.730 11.544 1.050 1.00 85.75 93 PHE A O 1
ATOM 704 N N . SER A 1 94 ? 9.708 13.449 -0.157 1.00 84.25 94 SER A N 1
ATOM 705 C CA . SER A 1 94 ? 10.283 14.310 0.874 1.00 84.25 94 SER A CA 1
ATOM 706 C C . SER A 1 94 ? 9.222 14.629 1.933 1.00 84.25 94 SER A C 1
ATOM 708 O O . SER A 1 94 ? 8.083 14.913 1.571 1.00 84.25 94 SER A O 1
ATOM 710 N N . PRO A 1 95 ? 9.562 14.641 3.235 1.00 74.38 95 PRO A N 1
ATOM 711 C CA . PRO A 1 95 ? 8.632 15.072 4.282 1.00 74.38 95 PRO A CA 1
ATOM 712 C C . PRO A 1 95 ? 8.183 16.536 4.140 1.00 74.38 95 PRO A C 1
ATOM 714 O O . PRO A 1 95 ? 7.213 16.925 4.776 1.00 74.38 95 PRO A O 1
ATOM 717 N N . GLU A 1 96 ? 8.882 17.340 3.334 1.00 77.81 96 GLU A N 1
ATOM 718 C CA . GLU A 1 96 ? 8.523 18.735 3.042 1.00 77.81 96 GLU A CA 1
ATOM 719 C C . GLU A 1 96 ? 7.551 18.870 1.857 1.00 77.81 96 GLU A C 1
ATOM 721 O O . GLU A 1 96 ? 7.113 19.975 1.549 1.00 77.81 96 GLU A O 1
ATOM 726 N N . ASN A 1 97 ? 7.222 17.770 1.171 1.00 81.50 97 ASN A N 1
ATOM 727 C CA . ASN A 1 97 ? 6.291 17.802 0.051 1.00 81.50 97 ASN A CA 1
ATOM 728 C C . ASN A 1 97 ? 4.837 17.739 0.546 1.00 81.50 97 ASN A C 1
ATOM 730 O O . ASN A 1 97 ? 4.302 16.659 0.796 1.00 81.50 97 ASN A O 1
ATOM 734 N N . GLU A 1 98 ? 4.193 18.902 0.657 1.00 76.19 98 GLU A N 1
ATOM 735 C CA . GLU A 1 98 ? 2.771 19.024 1.013 1.00 76.19 98 GLU A CA 1
ATOM 736 C C . GLU A 1 98 ? 1.822 18.520 -0.096 1.00 76.19 98 GLU A C 1
ATOM 738 O O . GLU A 1 98 ? 0.643 18.296 0.163 1.00 76.19 98 GLU A O 1
ATOM 743 N N . GLU A 1 99 ? 2.322 18.292 -1.317 1.00 79.69 99 GLU A N 1
ATOM 744 C CA . GLU A 1 99 ? 1.546 17.779 -2.458 1.00 79.69 99 GLU A CA 1
ATOM 745 C C . GLU A 1 99 ? 1.539 16.241 -2.539 1.00 79.69 99 GLU A C 1
ATOM 747 O O . GLU A 1 99 ? 1.153 15.662 -3.560 1.00 79.69 99 GLU A O 1
ATOM 752 N N . PHE A 1 100 ? 1.992 15.550 -1.487 1.00 85.25 100 PHE A N 1
ATOM 753 C CA . PHE A 1 100 ? 1.979 14.093 -1.463 1.00 85.25 100 PHE A CA 1
ATOM 754 C C . PHE A 1 100 ? 0.541 13.558 -1.508 1.00 85.25 100 PHE A C 1
ATOM 756 O O . PHE A 1 100 ? -0.261 13.785 -0.603 1.00 85.25 100 PHE A O 1
ATOM 763 N N . VAL A 1 101 ? 0.242 12.776 -2.546 1.00 91.06 101 VAL A N 1
ATOM 764 C CA . VAL A 1 101 ? -1.023 12.052 -2.690 1.00 91.06 101 VAL A CA 1
ATOM 765 C C . VAL A 1 101 ? -0.734 10.558 -2.744 1.00 91.06 101 VAL A C 1
ATOM 767 O O . VAL A 1 101 ? 0.071 10.085 -3.554 1.00 91.06 101 VAL A O 1
ATOM 770 N N . LEU A 1 102 ? -1.410 9.789 -1.889 1.00 94.50 102 LEU A N 1
ATOM 771 C CA . LEU A 1 102 ? -1.330 8.335 -1.929 1.00 94.50 102 LEU A CA 1
ATOM 772 C C . LEU A 1 102 ? -2.241 7.795 -3.045 1.00 94.50 102 LEU A C 1
ATOM 774 O O . LEU A 1 102 ? -3.463 7.873 -2.956 1.00 94.50 102 LEU A O 1
ATOM 778 N N . ASN A 1 103 ? -1.630 7.241 -4.088 1.00 95.44 103 ASN A N 1
ATOM 779 C CA . ASN A 1 103 ? -2.266 6.566 -5.219 1.00 95.44 103 ASN A CA 1
ATOM 780 C C . ASN A 1 103 ? -1.499 5.267 -5.533 1.00 95.44 103 ASN A C 1
ATOM 782 O O . ASN A 1 103 ? -0.558 4.908 -4.816 1.00 95.44 103 ASN A O 1
ATOM 786 N N . GLY A 1 104 ? -1.890 4.547 -6.586 1.00 94.81 104 GLY A N 1
ATOM 787 C CA . GLY A 1 104 ? -1.244 3.283 -6.949 1.00 94.81 104 GLY A CA 1
ATOM 788 C C . GLY A 1 104 ? 0.253 3.400 -7.234 1.00 94.81 104 GLY A C 1
ATOM 789 O O . GLY A 1 104 ? 1.042 2.607 -6.711 1.00 94.81 104 GLY A O 1
ATOM 790 N N . GLU A 1 105 ? 0.658 4.416 -7.999 1.00 94.06 105 GLU A N 1
ATOM 791 C CA . GLU A 1 105 ? 2.067 4.669 -8.314 1.00 94.06 105 GLU A CA 1
ATOM 792 C C . GLU A 1 105 ? 2.865 4.983 -7.047 1.00 94.06 105 GLU A C 1
ATOM 794 O O . GLU A 1 105 ? 3.885 4.352 -6.766 1.00 94.0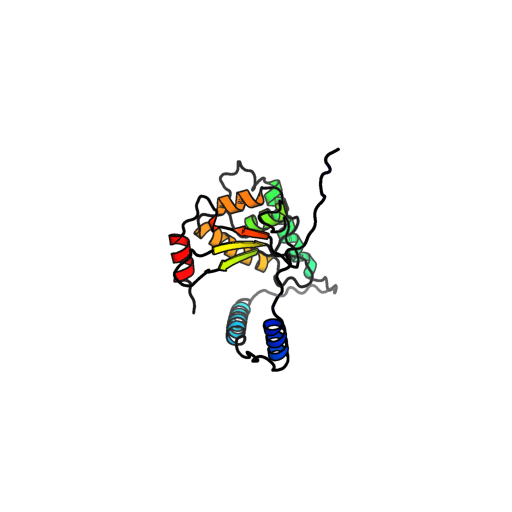6 105 GLU A O 1
ATOM 799 N N . THR A 1 106 ? 2.393 5.927 -6.235 1.00 95.12 106 THR A N 1
ATOM 800 C CA . THR A 1 106 ? 3.136 6.396 -5.062 1.00 95.12 106 THR A CA 1
ATOM 801 C C . THR A 1 106 ? 3.222 5.312 -3.992 1.00 95.12 106 THR A C 1
ATOM 803 O O . THR A 1 106 ? 4.283 5.138 -3.388 1.00 95.12 106 THR A O 1
ATOM 806 N N . LEU A 1 107 ? 2.175 4.498 -3.823 1.00 97.00 107 LEU A N 1
ATOM 807 C CA . LEU A 1 107 ? 2.191 3.320 -2.955 1.00 97.00 107 LEU A CA 1
ATOM 808 C C . LEU A 1 107 ? 3.206 2.267 -3.432 1.00 97.00 107 LEU A C 1
ATOM 810 O O . LEU A 1 107 ? 3.979 1.739 -2.624 1.00 97.00 107 LEU A O 1
ATOM 814 N N . ALA A 1 108 ? 3.248 1.979 -4.736 1.00 96.81 108 ALA A N 1
ATOM 815 C CA . ALA A 1 108 ? 4.216 1.050 -5.311 1.00 96.81 108 ALA A CA 1
ATOM 816 C C . ALA A 1 108 ? 5.661 1.530 -5.098 1.00 96.81 108 ALA A C 1
ATOM 818 O O . ALA A 1 108 ? 6.520 0.748 -4.678 1.00 96.81 108 ALA A O 1
ATOM 819 N N . VAL A 1 109 ? 5.929 2.819 -5.317 1.00 95.62 109 VAL A N 1
ATOM 820 C CA . VAL A 1 109 ? 7.266 3.399 -5.127 1.00 95.62 109 VAL A CA 1
ATOM 821 C C . VAL A 1 109 ? 7.666 3.437 -3.654 1.00 95.62 109 VAL A C 1
ATOM 823 O O . VAL A 1 109 ? 8.809 3.118 -3.330 1.00 95.62 109 VAL A O 1
ATOM 826 N N . LEU A 1 110 ? 6.750 3.746 -2.732 1.00 96.06 110 LEU A N 1
ATOM 827 C CA . LEU A 1 110 ? 7.001 3.647 -1.289 1.00 96.06 110 LEU A CA 1
ATOM 828 C C . LEU A 1 110 ? 7.421 2.226 -0.881 1.00 96.06 110 LEU A C 1
ATOM 830 O O . LEU A 1 110 ? 8.385 2.045 -0.127 1.00 96.06 110 LEU A O 1
ATOM 834 N N . CYS A 1 111 ? 6.747 1.214 -1.430 1.00 96.75 111 CYS A N 1
ATOM 835 C CA . CYS A 1 111 ? 7.090 -0.189 -1.221 1.00 96.75 111 CYS A CA 1
ATOM 836 C C . CYS A 1 111 ? 8.490 -0.519 -1.760 1.00 96.75 111 CYS A C 1
ATOM 838 O O . CYS A 1 111 ? 9.324 -1.064 -1.025 1.00 96.75 111 CYS A O 1
ATOM 840 N N . TYR A 1 112 ? 8.787 -0.099 -2.992 1.00 95.69 112 TYR A N 1
ATOM 841 C CA . TYR A 1 112 ? 10.100 -0.265 -3.609 1.00 95.69 112 TYR A CA 1
ATOM 842 C C . TYR A 1 112 ? 11.215 0.419 -2.808 1.00 95.69 112 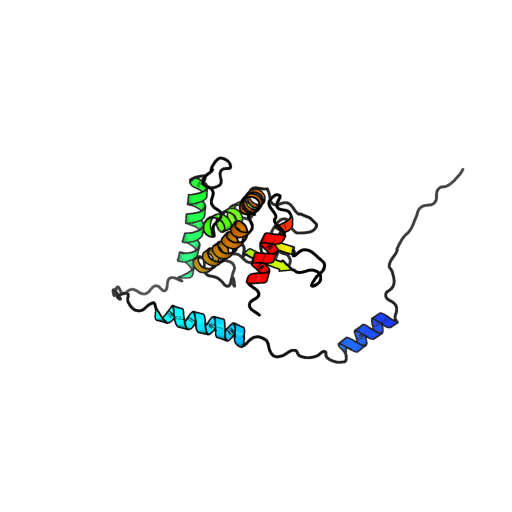TYR A C 1
ATOM 844 O O . TYR A 1 112 ? 12.227 -0.211 -2.509 1.00 95.69 112 TYR A O 1
ATOM 852 N N . ARG A 1 113 ? 11.022 1.664 -2.357 1.00 94.50 113 ARG A N 1
ATOM 853 C CA . ARG A 1 113 ? 12.012 2.396 -1.544 1.00 94.50 113 ARG A CA 1
ATOM 854 C C . ARG A 1 113 ? 12.338 1.676 -0.237 1.00 94.50 113 ARG A C 1
ATOM 856 O O . ARG A 1 113 ? 13.498 1.637 0.172 1.00 94.50 113 ARG A O 1
ATOM 863 N N . LYS A 1 114 ? 11.332 1.100 0.427 1.00 95.44 114 LYS A N 1
ATOM 864 C CA . LYS A 1 114 ? 11.518 0.429 1.721 1.00 95.44 114 LYS A CA 1
ATOM 865 C C . LYS A 1 114 ? 12.096 -0.981 1.595 1.00 95.44 114 LYS A C 1
ATOM 867 O O . LYS A 1 114 ? 12.908 -1.391 2.432 1.00 95.44 114 LYS A O 1
ATOM 872 N N . TYR A 1 115 ? 11.659 -1.741 0.593 1.00 95.31 115 TYR A N 1
ATOM 873 C CA . TYR A 1 115 ? 11.928 -3.180 0.497 1.00 95.31 115 TYR A CA 1
ATOM 874 C C . TYR A 1 115 ? 12.819 -3.590 -0.678 1.00 95.31 115 TYR A C 1
ATOM 876 O O . TYR A 1 115 ? 13.354 -4.698 -0.658 1.00 95.31 115 TYR A O 1
ATOM 884 N N . GLY A 1 116 ? 13.030 -2.704 -1.649 1.00 93.56 116 GLY A N 1
ATOM 885 C CA . GLY A 1 116 ? 13.811 -2.946 -2.864 1.00 93.56 116 GLY A CA 1
ATOM 886 C C . GLY A 1 116 ? 13.051 -3.687 -3.967 1.00 93.56 116 GLY A C 1
ATOM 887 O O . GLY A 1 116 ? 13.635 -3.965 -5.009 1.00 93.56 116 GLY A O 1
ATOM 888 N N . PHE A 1 117 ? 11.773 -4.015 -3.754 1.00 94.88 117 PHE A N 1
ATOM 889 C CA . PHE A 1 117 ? 10.923 -4.720 -4.714 1.00 94.88 117 PHE A CA 1
ATOM 890 C C . PHE A 1 117 ? 9.488 -4.186 -4.658 1.00 94.88 117 PHE A C 1
ATOM 892 O O . PHE A 1 117 ? 9.013 -3.788 -3.594 1.00 94.88 117 PHE A O 1
ATOM 899 N N . PHE A 1 118 ? 8.786 -4.236 -5.791 1.00 96.50 118 PHE A N 1
ATOM 900 C CA . PHE A 1 118 ? 7.353 -3.947 -5.890 1.00 96.50 118 PHE A CA 1
ATOM 901 C C . PHE A 1 118 ? 6.540 -5.154 -5.410 1.00 96.50 118 PHE A C 1
ATOM 903 O O . PHE A 1 118 ? 6.113 -5.990 -6.209 1.00 96.50 118 PHE A O 1
ATOM 910 N N . HIS A 1 119 ? 6.432 -5.307 -4.090 1.00 97.56 119 HIS A N 1
ATOM 911 C CA . HIS A 1 119 ? 5.708 -6.417 -3.475 1.00 97.56 119 HIS A CA 1
ATOM 912 C C . HIS A 1 119 ? 4.200 -6.312 -3.680 1.00 97.56 119 HIS A C 1
ATOM 914 O O . HIS A 1 119 ? 3.634 -5.225 -3.632 1.00 97.56 119 HIS A O 1
ATOM 920 N N . ASP A 1 120 ? 3.545 -7.465 -3.803 1.00 97.12 120 ASP A N 1
ATOM 921 C CA . ASP A 1 120 ? 2.093 -7.547 -3.828 1.00 97.12 120 ASP A CA 1
ATOM 922 C C . ASP A 1 120 ? 1.491 -7.030 -2.522 1.00 97.12 120 ASP A C 1
ATOM 924 O O . ASP A 1 120 ? 1.956 -7.363 -1.426 1.00 97.12 120 ASP A O 1
ATOM 928 N N . MET A 1 121 ? 0.424 -6.249 -2.649 1.00 97.69 121 MET A N 1
ATOM 929 C CA . MET A 1 121 ? -0.247 -5.588 -1.541 1.00 97.69 121 MET A CA 1
ATOM 930 C C . MET A 1 121 ? -1.749 -5.830 -1.595 1.00 97.69 121 MET A C 1
ATOM 932 O O . MET A 1 121 ? -2.360 -5.817 -2.661 1.00 97.69 121 MET A O 1
ATOM 936 N N . ALA A 1 122 ? -2.363 -6.046 -0.434 1.00 96.88 122 ALA A N 1
ATOM 937 C CA . ALA A 1 122 ? -3.816 -6.123 -0.329 1.00 96.88 122 ALA A CA 1
ATOM 938 C C . ALA A 1 122 ? -4.314 -5.626 1.026 1.00 96.88 122 ALA A C 1
ATOM 940 O O . ALA A 1 122 ? -3.665 -5.833 2.056 1.00 96.88 122 ALA A O 1
ATOM 941 N N . ILE A 1 123 ? -5.516 -5.052 1.028 1.00 95.62 123 ILE A N 1
ATOM 942 C CA . ILE A 1 123 ? -6.269 -4.805 2.254 1.00 95.62 123 ILE A CA 1
ATOM 943 C C . ILE A 1 123 ? -6.965 -6.099 2.659 1.00 95.62 123 ILE A C 1
ATOM 945 O O . ILE A 1 123 ? -7.793 -6.634 1.923 1.00 95.62 123 ILE A O 1
ATOM 949 N N . LYS A 1 124 ? -6.631 -6.604 3.845 1.00 92.88 124 LYS A N 1
ATOM 950 C CA . LYS A 1 124 ? -7.346 -7.706 4.477 1.00 92.88 124 LYS A CA 1
ATOM 951 C C . LYS A 1 124 ? -8.225 -7.159 5.587 1.00 92.88 124 LYS A C 1
ATOM 953 O O . LYS A 1 124 ? -7.781 -6.342 6.394 1.00 92.88 124 LYS A O 1
ATOM 958 N N . GLN A 1 125 ? -9.445 -7.670 5.651 1.00 89.25 125 GLN A N 1
ATOM 959 C CA . GLN A 1 125 ? -10.333 -7.457 6.777 1.00 89.25 125 GLN A CA 1
ATOM 960 C C . GLN A 1 125 ? -10.709 -8.784 7.428 1.00 89.25 125 GLN A C 1
ATOM 962 O O . GLN A 1 125 ? -10.982 -9.761 6.736 1.00 89.25 125 GLN A O 1
ATOM 967 N N . ASP A 1 126 ? -10.749 -8.803 8.754 1.00 84.88 126 ASP A N 1
ATOM 968 C CA . ASP A 1 126 ? -11.224 -9.934 9.540 1.00 84.88 126 ASP A CA 1
ATOM 969 C C . ASP A 1 126 ? -12.211 -9.425 10.603 1.00 84.88 126 ASP A C 1
ATOM 971 O O . ASP A 1 126 ? -11.954 -8.461 11.329 1.00 84.88 126 ASP A O 1
ATOM 975 N N . CYS A 1 127 ? -13.356 -10.094 10.722 1.00 75.75 127 CYS A N 1
ATOM 976 C CA . CYS A 1 127 ? -14.300 -9.871 11.813 1.00 75.75 127 CYS A CA 1
ATOM 977 C C . CYS A 1 127 ? -14.109 -10.972 12.857 1.00 75.75 127 CYS A C 1
ATOM 979 O O . CYS A 1 127 ? -14.643 -12.074 12.710 1.00 75.75 127 CYS A O 1
ATOM 981 N N . LEU A 1 128 ? -13.359 -10.688 13.926 1.00 63.59 128 LEU A N 1
ATOM 982 C CA . LEU A 1 128 ? -13.304 -11.596 15.070 1.00 63.59 128 LEU A CA 1
ATOM 983 C C . LEU A 1 128 ? -14.657 -11.543 15.799 1.00 63.59 128 LEU A C 1
ATOM 985 O O . LEU A 1 128 ? -14.967 -10.571 16.470 1.00 63.59 128 LEU A O 1
ATOM 989 N N . ASN A 1 129 ? -15.454 -12.604 15.676 1.00 59.78 129 ASN A N 1
ATOM 990 C CA . ASN A 1 129 ? -16.808 -12.755 16.229 1.00 59.78 129 ASN A CA 1
ATOM 991 C C . ASN A 1 129 ? -17.863 -11.796 15.651 1.00 59.78 129 ASN A C 1
ATOM 993 O O . ASN A 1 129 ? -17.957 -10.628 16.032 1.00 59.78 129 ASN A O 1
ATOM 997 N N . LYS A 1 130 ? -18.742 -12.354 14.803 1.00 57.09 130 LYS A N 1
ATOM 998 C CA . LYS A 1 130 ? -19.956 -11.708 14.276 1.00 57.09 130 LYS A CA 1
ATOM 999 C C . LYS A 1 130 ? -20.783 -11.105 15.428 1.00 57.09 130 LYS A C 1
ATOM 1001 O O . LYS A 1 130 ? -21.507 -11.824 16.111 1.00 57.09 130 LYS A O 1
ATOM 1006 N N . GLY A 1 131 ? -20.651 -9.795 15.645 1.00 54.50 131 GLY A N 1
ATOM 1007 C CA . GLY A 1 131 ? -21.523 -9.002 16.518 1.00 54.50 131 GLY A CA 1
ATOM 1008 C C . GLY A 1 131 ? -20.959 -8.540 17.866 1.00 54.50 131 GLY A C 1
ATOM 1009 O O . GLY A 1 131 ? -21.728 -7.969 18.633 1.00 54.50 131 GLY A O 1
ATOM 1010 N N . LYS A 1 132 ? -19.677 -8.774 18.204 1.00 55.41 132 LYS A N 1
ATOM 1011 C CA . LYS A 1 132 ? -19.123 -8.303 19.500 1.00 55.41 132 LYS A CA 1
ATOM 1012 C C . LYS A 1 132 ? -17.735 -7.668 19.473 1.00 55.41 132 LYS A C 1
ATOM 1014 O O . LYS A 1 132 ? -17.388 -7.031 20.464 1.00 55.41 132 LYS A O 1
ATOM 1019 N N . MET A 1 133 ? -16.933 -7.841 18.420 1.00 60.19 133 MET A N 1
ATOM 1020 C CA . MET A 1 133 ? -15.627 -7.173 18.347 1.00 60.19 133 MET A CA 1
ATOM 1021 C C . MET A 1 133 ? -15.488 -6.329 17.088 1.00 60.19 133 MET A C 1
ATOM 1023 O O . MET A 1 133 ? -16.035 -6.666 16.038 1.00 60.19 133 MET A O 1
ATOM 1027 N N . ALA A 1 134 ? -14.727 -5.245 17.241 1.00 68.19 134 ALA A N 1
ATOM 1028 C CA . ALA A 1 134 ? -14.371 -4.310 16.187 1.00 68.19 134 ALA A CA 1
ATOM 1029 C C . ALA A 1 134 ? -13.745 -5.034 14.987 1.00 68.19 134 ALA A C 1
ATOM 1031 O O . ALA A 1 134 ? -12.985 -5.995 15.151 1.00 68.19 134 ALA A O 1
ATOM 1032 N N . ARG A 1 135 ? -14.067 -4.560 13.783 1.00 81.94 135 ARG A N 1
ATOM 1033 C CA . ARG A 1 135 ? -13.491 -5.039 12.521 1.00 81.94 135 ARG A CA 1
ATOM 1034 C C . ARG A 1 135 ? -11.982 -4.785 12.507 1.00 81.94 135 ARG A C 1
ATOM 1036 O O . ARG A 1 135 ? -11.527 -3.684 12.798 1.00 81.94 135 ARG A O 1
ATOM 1043 N N . TRP A 1 136 ? -11.201 -5.803 12.159 1.00 87.00 136 TRP A N 1
ATOM 1044 C CA . TRP A 1 136 ? -9.757 -5.670 11.989 1.00 87.00 136 TRP A CA 1
ATOM 1045 C C . TRP A 1 136 ? -9.467 -5.435 10.521 1.00 87.00 136 TRP A C 1
ATOM 1047 O O . TRP A 1 136 ? -9.856 -6.253 9.695 1.00 87.00 136 TRP A O 1
ATOM 1057 N N . VAL A 1 137 ? -8.777 -4.343 10.208 1.00 92.62 137 VAL A N 1
ATOM 1058 C CA . VAL A 1 137 ? -8.380 -3.999 8.840 1.00 92.62 137 VAL A CA 1
ATOM 1059 C C . VAL A 1 137 ? -6.878 -3.787 8.810 1.00 92.62 137 VAL A C 1
ATOM 1061 O O . VAL A 1 137 ? -6.309 -3.125 9.684 1.00 92.62 137 VAL A O 1
ATOM 1064 N N . ALA A 1 138 ? -6.222 -4.391 7.828 1.00 94.50 138 ALA A N 1
ATOM 1065 C CA . ALA A 1 138 ? -4.782 -4.324 7.701 1.00 94.50 138 ALA A CA 1
ATOM 1066 C C . ALA A 1 138 ? -4.325 -4.306 6.243 1.00 94.50 138 ALA A C 1
ATOM 1068 O O . ALA A 1 138 ? -4.883 -5.001 5.396 1.00 94.50 138 ALA A O 1
ATOM 1069 N N . LEU A 1 139 ? -3.263 -3.550 5.981 1.00 97.00 139 LEU A N 1
ATOM 1070 C CA . LEU A 1 139 ? -2.501 -3.614 4.743 1.00 97.00 139 LEU A CA 1
ATOM 1071 C C . LEU A 1 139 ? -1.461 -4.732 4.867 1.00 97.00 139 LEU A C 1
ATOM 1073 O O . LEU A 1 139 ? -0.579 -4.679 5.728 1.00 97.00 139 LEU A O 1
ATOM 1077 N N . ASN A 1 140 ? -1.566 -5.740 4.008 1.00 96.44 140 ASN A N 1
ATOM 1078 C CA . ASN A 1 140 ? -0.626 -6.851 3.929 1.00 96.44 140 ASN A CA 1
ATOM 1079 C C . 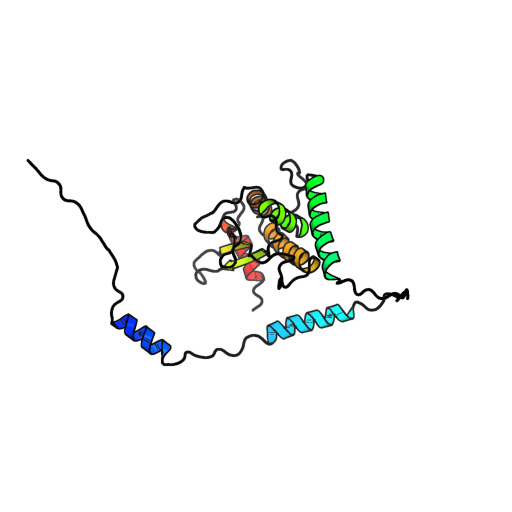ASN A 1 140 ? 0.290 -6.691 2.722 1.00 96.44 140 ASN A C 1
ATOM 1081 O O . ASN A 1 140 ? -0.194 -6.485 1.614 1.00 96.44 140 ASN A O 1
ATOM 1085 N N . LEU A 1 141 ? 1.591 -6.864 2.945 1.00 96.69 141 LEU A N 1
ATOM 1086 C CA . LEU A 1 141 ? 2.618 -6.950 1.917 1.00 96.69 141 LEU A CA 1
ATOM 1087 C C . LEU A 1 141 ? 3.096 -8.400 1.825 1.00 96.69 141 LEU A C 1
ATOM 1089 O O . LEU A 1 141 ? 3.681 -8.933 2.778 1.00 96.69 141 LEU A O 1
ATOM 1093 N N . TYR A 1 142 ? 2.844 -9.038 0.690 1.00 96.25 142 TYR A N 1
ATOM 1094 C CA . TYR A 1 142 ? 3.193 -10.432 0.444 1.00 96.25 142 TYR A CA 1
ATOM 1095 C C . TYR A 1 142 ? 4.574 -10.567 -0.195 1.00 96.25 142 TYR A C 1
ATOM 1097 O O . TYR A 1 142 ? 5.158 -9.617 -0.706 1.00 96.25 142 TYR A O 1
ATOM 1105 N N . PHE A 1 143 ? 5.122 -11.782 -0.162 1.00 95.12 143 PHE A N 1
ATOM 1106 C CA . PHE A 1 143 ? 6.428 -12.056 -0.755 1.00 95.12 143 PHE A CA 1
ATOM 1107 C C . PHE A 1 143 ? 6.461 -11.879 -2.269 1.00 95.12 143 PHE A C 1
ATOM 1109 O O . PHE A 1 143 ? 7.486 -11.442 -2.775 1.00 95.12 143 PHE A O 1
ATOM 1116 N N . GLY A 1 144 ? 5.378 -12.204 -2.983 1.00 95.38 144 GLY A N 1
ATOM 1117 C CA . GLY A 1 144 ? 5.319 -12.034 -4.436 1.00 95.38 144 GLY A CA 1
ATOM 1118 C C . GLY A 1 144 ? 5.627 -10.592 -4.833 1.00 95.38 144 GLY A C 1
ATOM 1119 O O . GLY A 1 144 ? 5.204 -9.672 -4.143 1.00 95.38 144 GLY A O 1
ATOM 1120 N N . TYR A 1 145 ? 6.383 -10.399 -5.910 1.00 95.50 145 TYR A N 1
ATOM 1121 C CA . TYR A 1 145 ? 6.745 -9.075 -6.409 1.00 95.50 145 TYR A CA 1
ATOM 1122 C C . TYR A 1 145 ? 6.835 -9.064 -7.936 1.00 95.50 145 TYR A C 1
ATOM 1124 O O . TYR A 1 145 ? 7.077 -10.104 -8.559 1.00 95.50 145 TYR A O 1
ATOM 1132 N N . VAL A 1 146 ? 6.683 -7.879 -8.527 1.00 93.81 146 VAL A N 1
ATOM 1133 C CA . VAL A 1 146 ? 6.794 -7.666 -9.978 1.00 93.81 146 VAL A CA 1
ATOM 1134 C C . VAL A 1 146 ? 8.156 -8.144 -10.495 1.00 93.81 146 VAL A C 1
ATOM 1136 O O . VAL A 1 146 ? 9.210 -7.755 -9.991 1.00 93.81 146 VAL A O 1
ATOM 1139 N N . GLY A 1 147 ? 8.145 -9.017 -11.504 1.00 89.06 147 GLY A N 1
ATOM 1140 C CA . GLY A 1 147 ? 9.350 -9.641 -12.065 1.00 89.06 147 GLY A CA 1
ATOM 1141 C C . GLY A 1 147 ? 9.739 -10.987 -11.441 1.00 89.06 147 GLY A C 1
ATOM 1142 O O . GLY A 1 147 ? 10.616 -11.674 -11.972 1.00 89.06 147 GLY A O 1
ATOM 1143 N N . LEU A 1 148 ? 9.076 -11.425 -10.363 1.00 92.62 148 LEU A N 1
ATOM 1144 C CA . LEU A 1 148 ? 9.203 -12.800 -9.880 1.00 92.62 148 LEU A CA 1
ATOM 1145 C C . LEU A 1 148 ? 8.544 -13.768 -10.874 1.00 92.62 148 LEU A C 1
ATOM 1147 O O . LEU A 1 148 ? 7.444 -13.538 -11.381 1.00 92.62 148 LEU A O 1
ATOM 1151 N N . ARG A 1 149 ? 9.192 -14.906 -11.147 1.00 92.56 149 ARG A N 1
ATOM 1152 C CA . ARG A 1 149 ? 8.595 -15.943 -11.998 1.00 92.56 149 ARG A CA 1
ATOM 1153 C C . ARG A 1 149 ? 7.301 -16.460 -11.359 1.00 92.56 149 ARG A C 1
ATOM 1155 O O . ARG A 1 149 ? 7.341 -17.010 -10.266 1.00 92.56 149 ARG A O 1
ATOM 1162 N N . GLY A 1 150 ? 6.195 -16.362 -12.095 1.00 90.31 150 GLY A N 1
ATOM 1163 C CA . GLY A 1 150 ? 4.878 -16.800 -11.622 1.00 90.31 150 GLY A CA 1
ATOM 1164 C C . GLY A 1 150 ? 4.108 -15.727 -10.852 1.00 90.31 150 GLY A C 1
ATOM 1165 O O . GLY A 1 150 ? 3.059 -16.038 -10.300 1.00 90.31 150 GLY A O 1
ATOM 1166 N N . PHE A 1 151 ? 4.603 -14.485 -10.818 1.00 93.50 151 PHE A N 1
ATOM 1167 C CA . PHE A 1 151 ? 3.791 -13.346 -10.406 1.00 93.50 151 PHE A CA 1
ATOM 1168 C C . PHE A 1 151 ? 2.591 -13.195 -11.362 1.00 93.50 151 PHE A C 1
ATOM 1170 O O . PHE A 1 151 ? 2.799 -13.296 -12.575 1.00 93.50 151 PHE A O 1
ATOM 1177 N N . PRO A 1 152 ? 1.359 -13.029 -10.848 1.00 93.50 152 PRO A N 1
ATOM 1178 C CA . PRO A 1 152 ? 0.154 -13.183 -11.662 1.00 93.50 152 PRO A CA 1
ATOM 1179 C C . PRO A 1 152 ? -0.256 -11.929 -12.443 1.00 93.50 152 PRO A C 1
ATOM 1181 O O . PRO A 1 152 ? -1.116 -12.058 -13.303 1.00 93.50 152 PRO A O 1
ATOM 1184 N N . TYR A 1 153 ? 0.332 -10.763 -12.157 1.00 93.12 153 TYR A N 1
ATOM 1185 C CA . TYR A 1 153 ? -0.056 -9.480 -12.755 1.00 93.12 153 TYR A CA 1
ATOM 1186 C C . TYR A 1 153 ? 1.027 -8.937 -13.699 1.00 93.12 153 TYR A C 1
ATOM 1188 O O . TYR A 1 153 ? 2.222 -9.156 -13.456 1.00 93.12 153 TYR A O 1
ATOM 1196 N N . SER A 1 154 ? 0.620 -8.208 -14.742 1.00 91.62 154 SER A N 1
ATOM 1197 C CA . SER A 1 154 ? 1.491 -7.265 -15.457 1.00 91.62 154 SER A CA 1
ATOM 1198 C C . SER A 1 154 ? 1.829 -6.054 -14.577 1.00 91.62 154 SER A C 1
ATOM 1200 O O . SER A 1 154 ? 1.279 -5.895 -13.483 1.00 91.62 154 SER A O 1
ATOM 1202 N N . ASP A 1 155 ? 2.746 -5.196 -15.026 1.00 90.75 155 ASP A N 1
ATOM 1203 C CA . ASP A 1 155 ? 3.101 -3.992 -14.270 1.00 90.75 155 ASP A CA 1
ATOM 1204 C C . ASP A 1 155 ? 1.915 -3.019 -14.204 1.00 90.75 155 ASP A C 1
ATOM 1206 O O . ASP A 1 155 ? 1.661 -2.439 -13.151 1.00 90.75 155 ASP A O 1
ATOM 1210 N N . GLU A 1 156 ? 1.151 -2.893 -15.294 1.00 91.19 156 GLU A N 1
ATOM 1211 C CA . GLU A 1 156 ? -0.048 -2.053 -15.364 1.00 91.19 156 GLU A CA 1
ATOM 1212 C C . GLU A 1 156 ? -1.143 -2.578 -14.421 1.00 91.19 156 GLU A C 1
ATOM 1214 O O . GLU A 1 156 ? -1.629 -1.835 -13.569 1.00 91.19 156 GLU A O 1
ATOM 1219 N N . GLU A 1 157 ? -1.447 -3.880 -14.476 1.00 94.56 157 GLU A N 1
ATOM 1220 C CA . GLU A 1 157 ? -2.416 -4.529 -13.577 1.00 94.56 157 GLU A CA 1
ATOM 1221 C C . GLU A 1 157 ? -1.996 -4.413 -12.102 1.00 94.56 157 GLU A C 1
ATOM 1223 O O . GLU A 1 157 ? -2.827 -4.249 -11.204 1.00 94.56 157 GLU A O 1
ATOM 1228 N N . TYR A 1 158 ? -0.691 -4.493 -11.825 1.00 96.06 158 TYR A N 1
ATOM 1229 C CA . TYR A 1 158 ? -0.157 -4.302 -10.482 1.00 96.06 158 TYR A CA 1
ATOM 1230 C C . TYR A 1 158 ? -0.353 -2.862 -9.987 1.00 96.06 158 TYR A C 1
ATOM 1232 O O . TYR A 1 158 ? -0.737 -2.677 -8.828 1.00 96.06 158 TYR A O 1
ATOM 1240 N N . ILE A 1 159 ? -0.123 -1.850 -10.831 1.00 95.75 159 ILE A N 1
ATOM 1241 C CA . ILE A 1 159 ? -0.361 -0.445 -10.472 1.00 95.75 159 ILE A CA 1
ATOM 1242 C C . ILE A 1 159 ? -1.849 -0.183 -10.247 1.00 95.75 159 ILE A C 1
ATOM 1244 O O . ILE A 1 159 ? -2.191 0.414 -9.228 1.00 95.75 159 ILE A O 1
ATOM 1248 N N . GLU A 1 160 ? -2.735 -0.683 -11.109 1.00 95.50 160 GLU A N 1
ATOM 1249 C CA . GLU A 1 160 ? -4.191 -0.574 -10.922 1.00 95.50 160 GLU A CA 1
ATOM 1250 C C . GLU A 1 160 ? -4.642 -1.217 -9.606 1.00 95.50 160 GLU A C 1
ATOM 1252 O O . GLU A 1 160 ? -5.428 -0.648 -8.843 1.00 95.50 160 GLU A O 1
ATOM 1257 N N . LYS A 1 161 ? -4.091 -2.391 -9.280 1.00 96.81 161 LYS A N 1
ATOM 1258 C CA . LYS A 1 161 ? -4.336 -3.036 -7.990 1.00 96.81 161 LYS A CA 1
ATOM 1259 C C . LYS A 1 161 ? -3.829 -2.188 -6.822 1.00 96.81 161 LYS A C 1
ATOM 1261 O O . LYS A 1 161 ? -4.526 -2.066 -5.812 1.00 96.81 161 LYS A O 1
ATOM 1266 N N . CYS A 1 162 ? -2.632 -1.613 -6.931 1.00 97.69 162 CYS A N 1
ATOM 1267 C CA . CYS A 1 162 ? -2.107 -0.697 -5.920 1.00 97.69 162 CYS A CA 1
ATOM 1268 C C . CYS A 1 162 ? -2.994 0.541 -5.775 1.00 97.69 162 CYS A C 1
ATOM 1270 O O . CYS A 1 162 ? -3.181 1.013 -4.657 1.00 97.69 162 CYS A O 1
ATOM 1272 N N . ASP A 1 163 ? -3.573 1.034 -6.867 1.00 97.44 163 ASP A N 1
ATOM 1273 C CA . ASP A 1 163 ? -4.466 2.188 -6.858 1.00 97.44 163 ASP A CA 1
ATOM 1274 C C . ASP A 1 163 ? -5.768 1.879 -6.121 1.00 97.44 163 ASP A C 1
ATOM 1276 O O . ASP A 1 163 ? -6.174 2.628 -5.234 1.00 97.44 163 ASP A O 1
ATOM 1280 N N . ALA A 1 164 ? -6.347 0.699 -6.356 1.00 96.94 164 ALA A N 1
ATOM 1281 C CA . ALA A 1 164 ? -7.484 0.221 -5.576 1.00 96.94 164 ALA A CA 1
ATOM 1282 C C . ALA A 1 164 ? -7.155 0.124 -4.074 1.00 96.94 164 ALA A C 1
ATOM 1284 O O . ALA A 1 164 ? -7.979 0.488 -3.234 1.00 96.94 164 ALA A O 1
ATOM 1285 N N . VAL A 1 165 ? -5.951 -0.335 -3.712 1.00 97.88 165 VAL A N 1
ATOM 1286 C CA . VAL A 1 165 ? -5.496 -0.373 -2.311 1.00 97.88 165 VAL A CA 1
ATOM 1287 C C . VAL A 1 165 ? -5.342 1.037 -1.738 1.00 97.88 165 VAL A C 1
ATOM 1289 O O . VAL A 1 165 ? -5.841 1.296 -0.642 1.00 97.88 165 VAL A O 1
ATOM 1292 N N . ALA A 1 166 ? -4.686 1.945 -2.460 1.00 97.56 166 ALA A N 1
ATOM 1293 C CA . ALA A 1 166 ? -4.493 3.332 -2.048 1.00 97.56 166 ALA A CA 1
ATOM 1294 C C . ALA A 1 166 ? -5.833 4.053 -1.862 1.00 97.56 166 ALA A C 1
ATOM 1296 O O . ALA A 1 166 ? -6.047 4.679 -0.828 1.00 97.56 166 ALA A O 1
ATOM 1297 N N . ALA A 1 167 ? -6.779 3.871 -2.785 1.00 96.12 167 ALA A N 1
ATOM 1298 C CA . ALA A 1 167 ? -8.121 4.429 -2.681 1.00 96.12 167 ALA A CA 1
ATOM 1299 C C . ALA A 1 167 ? -8.843 3.970 -1.405 1.00 96.12 167 ALA A C 1
ATOM 1301 O O . ALA A 1 167 ? -9.500 4.781 -0.756 1.00 96.12 167 ALA A O 1
ATOM 1302 N N . ILE A 1 168 ? -8.702 2.698 -1.009 1.00 94.88 168 ILE A N 1
ATOM 1303 C CA . ILE A 1 168 ? -9.262 2.201 0.260 1.00 94.88 168 ILE A CA 1
ATOM 1304 C C . ILE A 1 168 ? -8.581 2.877 1.450 1.00 94.88 168 ILE A C 1
ATOM 1306 O O . ILE A 1 168 ? -9.260 3.287 2.384 1.00 94.88 168 ILE A O 1
ATOM 1310 N N . VAL A 1 169 ? -7.253 2.995 1.434 1.00 95.94 169 VAL A N 1
ATOM 1311 C CA . VAL A 1 169 ? -6.497 3.635 2.520 1.00 95.94 169 VAL A CA 1
ATOM 1312 C C . VAL A 1 169 ? -6.911 5.097 2.699 1.00 95.94 169 VAL A C 1
ATOM 1314 O O . VAL A 1 169 ? -7.168 5.498 3.832 1.00 95.94 169 VAL A O 1
ATOM 1317 N N . CYS A 1 170 ? -7.020 5.856 1.607 1.00 95.31 170 CYS A N 1
ATOM 1318 C CA . CYS A 1 170 ? -7.453 7.254 1.626 1.00 95.31 170 CYS A CA 1
ATOM 1319 C C . CYS A 1 170 ? -8.918 7.393 2.059 1.00 95.31 170 CYS A C 1
ATOM 1321 O O . CYS A 1 170 ? -9.265 8.310 2.783 1.00 95.31 170 CYS A O 1
ATOM 1323 N N . GLN A 1 171 ? -9.796 6.462 1.667 1.00 93.50 171 GLN A N 1
ATOM 1324 C CA . GLN A 1 171 ? -11.195 6.453 2.124 1.00 93.50 171 GLN A CA 1
ATOM 1325 C C . GLN A 1 171 ? -11.346 6.126 3.616 1.00 93.50 171 GLN A C 1
ATOM 1327 O O . GLN A 1 171 ? -12.419 6.340 4.170 1.00 93.50 171 GLN A O 1
ATOM 1332 N N . LEU A 1 172 ? -10.304 5.579 4.247 1.00 92.69 172 LEU A N 1
ATOM 1333 C CA . LEU A 1 172 ? -10.241 5.297 5.681 1.00 92.69 172 LEU A CA 1
ATOM 1334 C C . LEU A 1 172 ? -9.402 6.341 6.442 1.00 92.69 172 LEU A C 1
ATOM 1336 O O . LEU A 1 172 ? -9.030 6.076 7.586 1.00 92.69 172 LEU A O 1
ATOM 1340 N N . ASP A 1 173 ? -9.047 7.466 5.807 1.00 94.31 173 ASP A N 1
ATOM 1341 C CA . ASP A 1 173 ? -8.194 8.536 6.349 1.00 94.31 173 ASP A CA 1
ATOM 1342 C C . ASP A 1 173 ? -6.876 8.013 6.962 1.00 94.31 173 ASP A C 1
ATOM 1344 O O . ASP A 1 173 ? -6.391 8.489 7.991 1.00 94.31 173 ASP A O 1
ATOM 1348 N N . CYS A 1 174 ? -6.302 6.956 6.377 1.00 95.19 174 CYS A N 1
ATOM 1349 C CA . CYS A 1 174 ? -5.111 6.267 6.886 1.00 95.19 174 CYS A CA 1
ATOM 1350 C C . CYS A 1 174 ? -3.848 6.514 6.041 1.00 95.19 174 CYS A C 1
ATOM 1352 O O . CYS A 1 174 ? -2.815 5.884 6.286 1.00 95.19 174 CYS A O 1
ATOM 1354 N N . GLU A 1 175 ? -3.895 7.397 5.048 1.00 95.31 175 GLU A N 1
ATOM 1355 C CA . GLU A 1 175 ? -2.826 7.618 4.072 1.00 95.31 175 GLU A CA 1
ATOM 1356 C C . GLU A 1 175 ? -1.523 8.103 4.707 1.00 95.31 175 GLU A C 1
ATOM 1358 O O . GLU A 1 175 ? -0.466 7.535 4.421 1.00 95.31 175 GLU A O 1
ATOM 1363 N N . GLN A 1 176 ? -1.590 9.054 5.644 1.00 94.31 176 GLN A N 1
ATOM 1364 C CA . GLN A 1 176 ? -0.403 9.536 6.353 1.00 94.31 176 GLN A CA 1
ATOM 1365 C C . GLN A 1 176 ? 0.234 8.424 7.195 1.00 94.31 176 GLN A C 1
ATOM 1367 O O . GLN A 1 176 ? 1.452 8.263 7.212 1.00 94.31 176 GLN A O 1
ATOM 1372 N N . PHE A 1 177 ? -0.583 7.594 7.848 1.00 95.69 177 PHE A N 1
ATOM 1373 C CA . PHE A 1 177 ? -0.096 6.471 8.649 1.00 95.69 177 PHE A CA 1
ATOM 1374 C C . PHE A 1 177 ? 0.604 5.406 7.790 1.00 95.69 177 PHE A C 1
ATOM 1376 O O . PHE A 1 177 ? 1.618 4.832 8.200 1.00 95.69 177 PHE A O 1
ATOM 1383 N N . VAL A 1 178 ? 0.091 5.155 6.581 1.00 96.69 178 VAL A N 1
ATOM 1384 C CA . VAL A 1 178 ? 0.736 4.275 5.598 1.00 96.69 178 VAL A CA 1
ATOM 1385 C C . VAL A 1 178 ? 2.039 4.890 5.086 1.00 96.69 178 VAL A C 1
ATOM 1387 O O . VAL A 1 178 ? 3.057 4.194 5.046 1.00 96.69 178 VAL A O 1
ATOM 1390 N N . TYR A 1 179 ? 2.042 6.180 4.749 1.00 95.50 179 TYR A N 1
ATOM 1391 C CA . TYR A 1 179 ? 3.242 6.900 4.325 1.00 95.50 179 TYR A CA 1
ATOM 1392 C C . TYR A 1 179 ? 4.352 6.820 5.379 1.00 95.50 179 TYR A C 1
ATOM 1394 O O . TYR A 1 179 ? 5.458 6.363 5.078 1.00 95.50 179 TYR A O 1
ATOM 1402 N N . ASP A 1 180 ? 4.038 7.166 6.629 1.00 94.62 180 ASP A N 1
ATOM 1403 C CA . ASP A 1 180 ? 4.982 7.132 7.746 1.00 94.62 180 ASP A CA 1
ATOM 1404 C C . ASP A 1 180 ? 5.561 5.729 7.928 1.00 94.62 180 ASP A C 1
ATOM 1406 O O . ASP A 1 180 ? 6.779 5.558 8.035 1.00 94.62 180 ASP A O 1
ATOM 1410 N N . PHE A 1 181 ? 4.708 4.699 7.873 1.00 95.44 181 PHE A N 1
ATOM 1411 C CA . PHE A 1 181 ? 5.162 3.315 7.914 1.00 95.44 181 PHE A CA 1
ATOM 1412 C C . PHE A 1 181 ? 6.189 3.027 6.816 1.00 95.44 181 PHE A C 1
ATOM 1414 O O . PHE A 1 181 ? 7.205 2.397 7.104 1.00 95.44 181 PHE A O 1
ATOM 1421 N N . PHE A 1 182 ? 5.976 3.459 5.572 1.00 95.69 182 PHE A N 1
ATOM 1422 C CA . PHE A 1 182 ? 6.922 3.199 4.483 1.00 95.69 182 PHE A CA 1
ATOM 1423 C C . PHE A 1 182 ? 8.229 4.004 4.571 1.00 95.69 182 PHE A C 1
ATOM 1425 O O . PHE A 1 182 ? 9.245 3.552 4.043 1.00 95.69 182 PHE A O 1
ATOM 1432 N N . GLN A 1 183 ? 8.248 5.136 5.273 1.00 91.81 183 GLN A N 1
ATOM 1433 C CA . GLN A 1 183 ? 9.475 5.914 5.503 1.00 91.81 183 GLN A CA 1
ATOM 1434 C C . GLN A 1 183 ? 10.362 5.310 6.604 1.00 91.81 183 GLN A C 1
ATOM 1436 O O . GLN A 1 183 ? 11.582 5.492 6.618 1.00 91.81 183 GLN A O 1
ATOM 1441 N N . GLU A 1 184 ? 9.776 4.561 7.536 1.00 92.56 184 GLU A N 1
ATOM 1442 C CA . GLU A 1 184 ? 10.534 3.879 8.580 1.00 92.56 184 GLU A CA 1
ATOM 1443 C C . GLU A 1 184 ? 11.435 2.764 8.026 1.00 92.56 184 GLU A C 1
ATOM 1445 O O . GLU A 1 184 ? 11.087 2.011 7.110 1.00 92.56 184 GLU A O 1
ATOM 1450 N N . LYS A 1 185 ? 12.572 2.544 8.698 1.00 91.62 185 LYS A N 1
ATOM 1451 C CA . LYS A 1 185 ? 13.427 1.384 8.419 1.00 91.62 185 LYS A CA 1
ATOM 1452 C C . LYS A 1 185 ? 12.647 0.072 8.630 1.00 91.62 185 LYS A C 1
ATOM 1454 O O . LYS A 1 185 ? 11.876 -0.027 9.586 1.00 91.62 185 LYS A O 1
ATOM 1459 N N . PRO A 1 186 ? 12.879 -0.972 7.810 1.00 92.88 186 PRO A N 1
ATOM 1460 C CA . PRO A 1 186 ? 12.289 -2.291 8.028 1.00 92.88 186 PRO A CA 1
ATOM 1461 C C . PRO A 1 186 ? 12.649 -2.859 9.410 1.00 92.88 186 PRO A C 1
ATOM 1463 O O . PRO A 1 186 ? 13.775 -3.306 9.635 1.00 92.88 186 PRO A O 1
ATOM 1466 N N . ILE A 1 187 ? 11.685 -2.873 10.333 1.00 89.31 187 ILE A N 1
ATOM 1467 C CA . ILE A 1 187 ? 11.839 -3.428 11.684 1.00 89.31 187 ILE A CA 1
ATOM 1468 C C . ILE A 1 187 ? 10.807 -4.534 11.943 1.00 89.31 187 ILE A C 1
ATOM 1470 O O . ILE A 1 187 ? 9.666 -4.409 11.496 1.00 89.31 187 ILE A O 1
ATOM 1474 N N . PRO A 1 188 ? 11.168 -5.622 12.652 1.00 86.75 188 PRO A N 1
ATOM 1475 C CA . PRO A 1 188 ? 10.199 -6.640 13.051 1.00 86.75 188 PRO A CA 1
ATOM 1476 C C . PRO A 1 188 ? 9.192 -6.054 14.044 1.00 86.75 188 PRO A C 1
ATOM 1478 O O . PRO A 1 188 ? 9.575 -5.324 14.960 1.00 86.75 188 PRO A O 1
ATOM 1481 N N . ARG A 1 189 ? 7.904 -6.384 13.901 1.00 83.88 189 ARG A N 1
ATOM 1482 C CA . ARG A 1 189 ? 6.839 -5.866 14.775 1.00 83.88 189 ARG A CA 1
ATOM 1483 C C . ARG A 1 189 ? 5.929 -7.003 15.224 1.00 83.88 189 ARG A C 1
ATOM 1485 O O . ARG A 1 189 ? 5.323 -7.670 14.401 1.00 83.88 189 ARG A O 1
ATOM 1492 N N . ARG A 1 190 ? 5.785 -7.199 16.541 1.00 80.06 190 ARG A N 1
ATOM 1493 C CA . ARG A 1 190 ? 4.838 -8.167 17.148 1.00 80.06 190 ARG A CA 1
ATOM 1494 C C . ARG A 1 190 ? 4.981 -9.607 16.636 1.00 80.06 190 ARG A C 1
ATOM 1496 O O . ARG A 1 190 ? 3.989 -10.272 16.364 1.00 80.06 190 ARG A O 1
ATOM 1503 N N . GLY A 1 191 ? 6.215 -10.072 16.470 1.00 81.31 191 GLY A N 1
ATOM 1504 C CA . GLY A 1 191 ? 6.480 -11.411 15.938 1.00 81.31 191 GLY A CA 1
ATOM 1505 C C . GLY A 1 191 ? 6.288 -11.543 14.423 1.00 81.31 191 GLY A C 1
ATOM 1506 O O . GLY A 1 191 ? 6.576 -12.607 13.889 1.00 81.31 191 GLY A O 1
ATOM 1507 N N . LEU A 1 192 ? 5.877 -10.478 13.724 1.00 84.00 192 LEU A N 1
ATOM 1508 C CA . LEU A 1 192 ? 5.877 -10.427 12.263 1.00 84.00 192 LEU A CA 1
ATOM 1509 C C . LEU A 1 192 ? 7.264 -10.041 11.732 1.00 84.00 192 LEU A C 1
ATOM 1511 O O . LEU A 1 192 ? 7.997 -9.283 12.389 1.00 84.00 192 LEU A O 1
ATOM 1515 N N . PRO A 1 193 ? 7.641 -10.550 10.547 1.00 84.19 193 PRO A N 1
ATOM 1516 C CA . PRO A 1 193 ? 8.947 -10.296 9.969 1.00 84.19 193 PRO A CA 1
ATOM 1517 C C . PRO A 1 193 ? 9.105 -8.818 9.596 1.00 84.19 193 PRO A C 1
ATOM 1519 O O . PRO A 1 193 ? 8.139 -8.106 9.335 1.00 84.19 193 PRO A O 1
ATOM 1522 N N . SER A 1 194 ? 10.352 -8.349 9.541 1.00 89.75 194 SER A N 1
ATOM 1523 C CA . SER A 1 194 ? 10.662 -6.993 9.072 1.00 89.75 194 SER A CA 1
ATOM 1524 C C . SER A 1 194 ? 10.484 -6.816 7.567 1.00 89.75 194 SER A C 1
ATOM 1526 O O . SER A 1 194 ? 10.366 -5.683 7.115 1.00 89.75 194 SER A O 1
ATOM 1528 N N . ARG A 1 195 ? 10.508 -7.911 6.799 1.00 92.69 195 ARG A N 1
ATOM 1529 C CA . ARG A 1 195 ? 10.408 -7.958 5.334 1.00 92.69 195 ARG A CA 1
ATOM 1530 C C . ARG A 1 195 ? 9.451 -9.073 4.912 1.00 92.69 195 ARG A C 1
ATOM 1532 O O . ARG A 1 195 ? 9.390 -10.068 5.640 1.00 92.69 195 ARG A O 1
ATOM 1539 N N . PRO A 1 196 ? 8.764 -8.953 3.764 1.00 93.44 196 PRO A N 1
ATOM 1540 C CA . PRO A 1 196 ? 7.895 -10.016 3.269 1.00 93.44 196 PRO A CA 1
ATOM 1541 C C . PRO A 1 196 ? 8.660 -11.333 3.077 1.00 93.44 196 PRO A C 1
ATOM 1543 O O . PRO A 1 196 ? 9.782 -11.342 2.565 1.00 93.44 196 PRO A O 1
ATOM 1546 N N . ARG A 1 197 ? 8.068 -12.447 3.516 1.00 91.50 197 ARG A N 1
ATOM 1547 C CA . ARG A 1 197 ? 8.609 -13.809 3.392 1.00 91.50 197 ARG A CA 1
ATOM 1548 C C . ARG A 1 197 ? 7.581 -14.725 2.750 1.00 91.50 197 ARG A C 1
ATOM 1550 O O . ARG A 1 197 ? 6.385 -14.456 2.815 1.00 91.50 197 ARG A O 1
ATOM 1557 N N . GLN A 1 198 ? 8.047 -15.805 2.129 1.00 88.44 198 GLN A N 1
ATOM 1558 C CA . GLN A 1 198 ? 7.180 -16.736 1.402 1.00 88.44 198 GLN A CA 1
ATOM 1559 C C . GLN A 1 198 ? 6.052 -17.307 2.278 1.00 88.44 198 GLN A C 1
ATOM 1561 O O . GLN A 1 198 ? 4.956 -17.552 1.788 1.00 88.44 198 GLN A O 1
ATOM 1566 N N . ASP A 1 199 ? 6.317 -17.483 3.569 1.00 88.44 199 ASP A N 1
ATOM 1567 C CA . ASP A 1 199 ? 5.412 -18.030 4.575 1.00 88.44 199 ASP A CA 1
ATOM 1568 C C . ASP A 1 199 ? 4.717 -16.960 5.430 1.00 88.44 199 ASP A C 1
ATOM 1570 O O . ASP A 1 199 ? 3.857 -17.285 6.248 1.00 88.44 199 ASP A O 1
ATOM 1574 N N . THR A 1 200 ? 5.088 -15.681 5.313 1.00 89.81 200 THR A N 1
ATOM 1575 C CA . THR A 1 200 ? 4.555 -14.629 6.190 1.00 89.81 200 THR A CA 1
ATOM 1576 C C . THR A 1 200 ? 4.615 -13.246 5.545 1.00 89.81 200 THR A C 1
ATOM 1578 O O . THR A 1 200 ? 5.673 -12.767 5.130 1.00 89.81 200 THR A O 1
ATOM 1581 N N . ALA A 1 201 ? 3.469 -12.566 5.532 1.00 92.88 201 ALA A N 1
ATOM 1582 C CA . ALA A 1 201 ? 3.347 -11.184 5.084 1.00 92.88 201 ALA A CA 1
ATOM 1583 C C . ALA A 1 201 ? 3.870 -10.190 6.134 1.00 92.88 201 ALA A C 1
ATOM 1585 O O . ALA A 1 201 ? 3.841 -10.450 7.341 1.00 92.88 201 ALA A O 1
ATOM 1586 N N . VAL A 1 202 ? 4.295 -9.011 5.680 1.00 95.31 202 VAL A N 1
ATOM 1587 C CA . VAL A 1 202 ? 4.386 -7.847 6.569 1.00 95.31 202 VAL A CA 1
ATOM 1588 C C . VAL A 1 202 ? 2.996 -7.239 6.664 1.00 95.31 202 VAL A C 1
ATOM 1590 O O . VAL A 1 202 ? 2.380 -6.957 5.643 1.00 95.31 202 VAL A O 1
ATOM 1593 N N . THR A 1 203 ? 2.508 -7.026 7.882 1.00 94.12 203 THR A N 1
ATOM 1594 C CA . THR A 1 203 ? 1.156 -6.510 8.111 1.00 94.12 203 THR A CA 1
ATOM 1595 C C . THR A 1 203 ? 1.204 -5.185 8.857 1.00 94.12 203 THR A C 1
ATOM 1597 O O . THR A 1 203 ? 1.695 -5.115 9.988 1.00 94.12 203 THR A O 1
ATOM 1600 N N . LEU A 1 204 ? 0.633 -4.149 8.246 1.00 94.88 204 LEU A N 1
ATOM 1601 C CA . LEU A 1 204 ? 0.327 -2.879 8.889 1.00 94.88 204 LEU A CA 1
ATOM 1602 C C . LEU A 1 204 ? -1.145 -2.874 9.307 1.00 94.88 204 LEU A C 1
ATOM 1604 O O . LEU A 1 204 ? -2.049 -2.864 8.480 1.00 94.88 204 LEU A O 1
ATOM 1608 N N . GLN A 1 205 ? -1.380 -2.894 10.614 1.00 94.00 205 GLN A N 1
ATOM 1609 C CA . GLN A 1 205 ? -2.720 -2.857 11.199 1.00 94.00 205 GLN A CA 1
ATOM 1610 C C . GLN A 1 205 ? -3.265 -1.421 11.140 1.00 94.00 205 GLN A C 1
ATOM 1612 O O . GLN A 1 205 ? -2.837 -0.587 11.938 1.00 94.00 205 GLN A O 1
ATOM 1617 N N . LEU A 1 206 ? -4.177 -1.139 10.200 1.00 94.44 206 LEU A N 1
ATOM 1618 C CA . LEU A 1 206 ? -4.725 0.207 9.959 1.00 94.44 206 LEU A CA 1
ATOM 1619 C C . LEU A 1 206 ? -5.594 0.695 11.117 1.00 94.44 206 LEU A C 1
ATOM 1621 O O . LEU A 1 206 ? -5.590 1.877 11.430 1.00 94.44 206 LEU A O 1
ATOM 1625 N N . ASN A 1 207 ? -6.210 -0.227 11.858 1.00 92.00 207 ASN A N 1
ATOM 1626 C CA . ASN A 1 207 ? -6.927 0.072 13.101 1.00 92.00 207 ASN A CA 1
ATOM 1627 C C . ASN A 1 207 ? -6.059 0.638 14.240 1.00 92.00 207 ASN A C 1
ATOM 1629 O O . ASN A 1 207 ? -6.546 0.876 15.343 1.00 92.00 207 ASN A O 1
ATOM 1633 N N . ARG A 1 208 ? -4.756 0.812 14.007 1.00 91.19 208 ARG A N 1
ATOM 1634 C CA . ARG A 1 208 ? -3.830 1.507 14.910 1.00 91.19 208 ARG A CA 1
ATOM 1635 C C . ARG A 1 208 ? -3.473 2.902 14.438 1.00 91.19 208 ARG A C 1
ATOM 1637 O O . ARG A 1 208 ? -2.673 3.549 15.115 1.00 91.19 208 ARG A O 1
ATOM 1644 N N . SER A 1 209 ? -4.002 3.322 13.294 1.00 94.06 209 SER A N 1
ATOM 1645 C CA . SER A 1 209 ? -3.835 4.684 12.833 1.00 94.06 209 SER A CA 1
ATOM 1646 C C . SER A 1 209 ? -4.391 5.636 13.896 1.00 94.06 209 SER A C 1
ATOM 1648 O O . SER A 1 209 ? -5.467 5.367 14.438 1.00 94.06 209 SER A O 1
ATOM 1650 N N . PRO A 1 210 ? -3.701 6.743 14.216 1.00 93.75 210 PRO A N 1
ATOM 1651 C CA . PRO A 1 210 ? -4.252 7.790 15.077 1.00 93.75 210 PRO A CA 1
ATOM 1652 C C . PRO A 1 210 ? -5.565 8.380 14.548 1.00 93.75 210 PRO A C 1
ATOM 1654 O O . PRO A 1 210 ? -6.361 8.893 15.327 1.00 93.75 210 PRO A O 1
ATOM 1657 N N . THR A 1 211 ? -5.771 8.294 13.235 1.00 93.44 211 THR A N 1
ATOM 1658 C CA . THR A 1 211 ? -6.954 8.757 12.501 1.00 93.44 211 THR A CA 1
ATOM 1659 C C . THR A 1 211 ? -7.994 7.657 12.282 1.00 93.44 211 THR A C 1
ATOM 1661 O O . THR A 1 211 ? -8.967 7.880 11.576 1.00 93.44 211 THR A O 1
ATOM 1664 N N . TRP A 1 212 ? -7.807 6.463 12.861 1.00 92.94 212 TRP A N 1
ATOM 1665 C CA . TRP A 1 212 ? -8.737 5.354 12.660 1.00 92.94 212 TRP A CA 1
ATOM 1666 C C . TRP A 1 212 ? -10.138 5.684 13.181 1.00 92.94 212 TRP A C 1
ATOM 1668 O O . TRP A 1 212 ? -10.329 5.873 14.386 1.00 92.94 212 TRP A O 1
ATOM 1678 N N . ASP A 1 213 ? -11.114 5.640 12.279 1.00 91.38 213 ASP A N 1
ATOM 1679 C CA . ASP A 1 213 ? -12.534 5.721 12.592 1.00 91.38 213 ASP A CA 1
ATOM 1680 C C . ASP A 1 213 ? -13.193 4.343 12.405 1.00 91.38 213 ASP A C 1
ATOM 1682 O O . ASP A 1 213 ? -13.255 3.779 11.307 1.00 91.38 213 ASP A O 1
ATOM 1686 N N . GLN A 1 214 ? -13.669 3.780 13.519 1.00 88.75 214 GLN A N 1
ATOM 1687 C CA . GLN A 1 214 ? -14.314 2.470 13.542 1.00 88.75 214 GLN A CA 1
ATOM 1688 C C . GLN A 1 214 ? -15.663 2.478 12.813 1.00 88.75 214 GLN A C 1
ATOM 1690 O O . GLN A 1 214 ? -15.983 1.491 12.148 1.00 88.75 214 GLN A O 1
ATOM 1695 N N . ASP A 1 215 ? -16.429 3.561 12.926 1.00 88.69 215 ASP A N 1
ATOM 1696 C CA . ASP A 1 215 ? -17.770 3.664 12.353 1.00 88.69 215 ASP A CA 1
ATOM 1697 C C . ASP A 1 215 ? -17.673 3.836 10.831 1.00 88.69 215 ASP A C 1
ATOM 1699 O O . ASP A 1 215 ? -18.368 3.139 10.088 1.00 88.69 215 ASP A O 1
ATOM 1703 N N . LEU A 1 216 ? -16.725 4.657 10.362 1.00 88.56 216 LEU A N 1
ATOM 1704 C CA . LEU A 1 216 ? -16.404 4.804 8.938 1.00 88.56 216 LEU A CA 1
ATOM 1705 C C . LEU A 1 216 ? -15.992 3.466 8.309 1.00 88.56 216 LEU A C 1
ATOM 1707 O O . LEU A 1 216 ? -16.495 3.074 7.251 1.00 88.56 216 LEU A O 1
ATOM 1711 N N . ALA A 1 217 ? -15.100 2.726 8.975 1.00 86.69 217 ALA A N 1
ATOM 1712 C CA . ALA A 1 217 ? -14.692 1.407 8.510 1.00 86.69 217 ALA A CA 1
ATOM 1713 C C . ALA A 1 217 ? -15.882 0.433 8.469 1.00 86.69 217 ALA A C 1
ATOM 1715 O O . ALA A 1 217 ? -16.041 -0.338 7.518 1.00 86.69 217 ALA A O 1
ATOM 1716 N N . GLU A 1 218 ? -16.746 0.446 9.482 1.00 86.06 218 GLU A N 1
ATOM 1717 C CA . GLU A 1 218 ? -17.940 -0.393 9.494 1.00 86.06 218 GLU A CA 1
ATOM 1718 C C . GLU A 1 218 ? -18.915 -0.042 8.373 1.00 86.06 218 GLU A C 1
ATOM 1720 O O . GLU A 1 218 ? -19.380 -0.964 7.701 1.00 86.06 218 GLU A O 1
ATOM 1725 N N . GLU A 1 219 ? -19.179 1.235 8.111 1.00 85.38 219 GLU A N 1
ATOM 1726 C CA . GLU A 1 219 ? -20.015 1.681 6.995 1.00 85.38 219 GLU A CA 1
ATOM 1727 C C . GLU A 1 219 ? -19.452 1.198 5.656 1.00 85.38 219 GLU A C 1
ATOM 1729 O O . GLU A 1 219 ? -20.154 0.546 4.873 1.00 85.38 219 GLU A O 1
ATOM 1734 N N . TRP A 1 220 ? -18.166 1.446 5.414 1.00 84.00 220 TRP A N 1
ATOM 1735 C CA . TRP A 1 220 ? -17.513 1.119 4.153 1.00 84.00 220 TRP A CA 1
ATOM 1736 C C . TRP A 1 220 ? -17.552 -0.382 3.856 1.00 84.00 220 TRP A C 1
ATOM 1738 O O . TRP A 1 220 ? -17.942 -0.816 2.769 1.00 84.00 220 TRP A O 1
ATOM 1748 N N . PHE A 1 221 ? -17.193 -1.204 4.845 1.00 82.56 221 PHE A N 1
ATOM 1749 C CA . PHE A 1 221 ? -17.123 -2.650 4.662 1.00 82.56 221 PHE A CA 1
ATOM 1750 C C . PHE A 1 221 ? -18.470 -3.368 4.859 1.00 82.56 221 PHE A C 1
ATOM 1752 O O . PHE A 1 221 ? -18.578 -4.544 4.507 1.00 82.56 221 PHE A O 1
ATOM 1759 N N . SER A 1 222 ? -19.493 -2.716 5.424 1.00 80.94 222 SER A N 1
ATOM 1760 C CA . SER A 1 222 ? -20.845 -3.293 5.544 1.00 80.94 222 SER A CA 1
ATOM 1761 C C . SER A 1 222 ? -21.733 -2.941 4.353 1.00 80.94 222 SER A C 1
ATOM 1763 O O . SER A 1 222 ? -22.505 -3.790 3.914 1.00 80.94 222 SER A O 1
ATOM 1765 N N . SER A 1 223 ? -21.593 -1.738 3.788 1.00 66.75 223 SER A N 1
ATOM 1766 C CA . SER A 1 223 ? -22.303 -1.315 2.568 1.00 66.75 223 SER A CA 1
ATOM 1767 C C . SER A 1 223 ? -21.857 -2.090 1.324 1.00 66.75 223 SER A C 1
ATOM 1769 O O . SER A 1 223 ? -22.646 -2.297 0.404 1.00 66.75 223 SER A O 1
ATOM 1771 N N . ARG A 1 224 ? -20.611 -2.582 1.317 1.00 61.25 224 ARG A N 1
ATOM 1772 C CA . ARG A 1 224 ? -20.030 -3.393 0.237 1.00 61.25 224 ARG A CA 1
ATOM 1773 C C . ARG A 1 224 ? -20.090 -4.906 0.472 1.00 61.25 224 ARG A C 1
ATOM 1775 O O . ARG A 1 224 ? -19.390 -5.639 -0.222 1.00 61.25 224 ARG A O 1
ATOM 1782 N N . ASN A 1 225 ? -20.924 -5.395 1.400 1.00 47.94 225 ASN A N 1
ATOM 1783 C CA . ASN A 1 225 ? -21.292 -6.817 1.444 1.00 47.94 225 ASN A CA 1
ATOM 1784 C C . ASN A 1 225 ? -22.115 -7.168 0.190 1.00 47.94 225 ASN A C 1
ATOM 1786 O O . ASN A 1 225 ? -23.341 -7.261 0.220 1.00 47.94 225 ASN A O 1
ATOM 1790 N N . ILE A 1 226 ? -21.413 -7.351 -0.925 1.00 43.56 226 ILE A N 1
ATOM 1791 C CA . ILE A 1 226 ? -21.844 -8.200 -2.026 1.00 43.56 226 ILE A CA 1
ATOM 1792 C C . ILE A 1 226 ? -21.871 -9.609 -1.429 1.00 43.56 226 ILE A C 1
ATOM 1794 O O . ILE A 1 226 ? -20.824 -10.158 -1.081 1.00 43.56 226 ILE A O 1
ATOM 1798 N N . GLY A 1 227 ? -23.085 -10.102 -1.181 1.00 34.69 227 GLY A N 1
ATOM 1799 C CA . GLY A 1 227 ? -23.331 -11.483 -0.769 1.00 34.69 227 GLY A CA 1
ATOM 1800 C C . GLY A 1 227 ? -22.989 -12.489 -1.857 1.00 34.69 227 GLY A C 1
ATOM 1801 O O . GLY A 1 227 ? -22.914 -12.090 -3.041 1.00 34.69 227 GLY A O 1
#

InterPro domains:
  IPR021420 Protein of unknown function DUF3067 [PF11267] (107-208)

pLDDT: mean 72.8, std 23.65, range [32.5, 97.88]

Foldseek 3Di:
DDDDDDDDDDDDDDDDPVVVVVVVVCVVPDDDDDPDDPDVVVVVVVVVVVVVVVPPPDDDDDDDDDDDPDPPLPPQVCPLVVLLVVCVVVCQLPPPNPVNAQALSVLQSLCCVQAVFSFQKDWDWDDPDDPDDFIWIKIWTAPDTAPPVPRPDGNVRSSVRSRVVSVVCVLQVQNVVSSVVSVDHQDADPNAGSHHDNVGIDIDTSCPRPSGDRVSVCCVVVVPPPD

Organism: NCBI:txid1411642

Secondary structure (DSSP, 8-state):
--PPPP-------PPPHHHHHHHHHHTTS-------SSHHHHHHHHHHHHHHTTS----------------GGGTHHHHHHHHHHHHHHTTTT-TT-TT----HHHHHHHHHHHHSS-EEEEEEEE-SSTTTSPPEEEEEEEEEETTSTT--S-HHHHHHHHHHHHHHHHHTT-HHHHHHHHHS----BTTB-SS-BTTB-EEEEGGGSTT--HHHHHHHHHHT---

Sequence (227 aa):
SKERPKGDGGGGGLLTEAMLKQIQEEERNGGPVVEGGDERQQELAQSFMQRVNALDGDEMEEDVGGGVKVSTRTKSQYSINARAEELIAEGYFSPENEEFVLNGETLAVLCYRKYGFFHDMAIKQDCLNKGKMARWVALNLYFGYVGLRGFPYSDEEYIEKCDAVAAIVCQLDCEQFVYDFFQEKPIPRRGLPSRPRQDTAVTLQLNRSPTWDQDLAEEWFSSRNIG

Radius of gyration: 25.13 Å; chains: 1; bounding box: 52×62×98 Å